Protein AF-R9M118-F1 (afdb_monomer_lite)

Sequence (225 aa):
MYGKGAARKGGKTQYTTIKVRLEPTAEQAELFEKTFGCCRYIWNQMLADQQRFYAETDAHFIPTPAKYKKEAPFLKEVDNQALIQEHNKLSQAFRVFFKNPESFGYPHFKRKKNDRDSFTACNHVFESGPTIYLTKNGIRMTKAGIVRARFHRRPQNGWDLKRITVEKTRAGKYYCCILYAYAAEEPEPVVPAPETTVGLNYSVSHFYAADDGSTADPPRWMKQS

pLDDT: mean 89.1, std 14.48, range [29.5, 98.44]

Secondary structure (DSSP, 8-state):
--------TTPEEEEEEEEEEEE--HHHHHHHHHHHHHHHHHHHHHHHHHHHHHHHHS------TTGGGTT-GGGGTS-HHHHHHHHHHHHHHHHHHHH-TTTSPPPPPP-TTTS--EEEEE--EETTEESSEE-SSEEEETTTEEEEEE-SS-PPTTPEEEEEEEEE-TTS-EEEEEEEEEEEPPPP-----TTT---EEE-SSSSEEETTS-EEPPPGGGGG-

Structure (mmCIF, N/CA/C/O backbone):
data_AF-R9M118-F1
#
_entry.id   AF-R9M118-F1
#
loop_
_atom_site.group_PDB
_atom_site.id
_atom_site.type_symbol
_atom_site.label_atom_id
_atom_site.label_alt_id
_atom_site.label_comp_id
_atom_site.label_asym_id
_atom_site.label_entity_id
_atom_site.label_seq_id
_atom_site.pdbx_PDB_ins_code
_atom_site.Cartn_x
_atom_site.Cartn_y
_atom_site.Cartn_z
_atom_site.occupancy
_atom_site.B_iso_or_equiv
_atom_site.auth_seq_id
_atom_site.auth_comp_id
_atom_site.auth_asym_id
_atom_site.auth_atom_id
_atom_site.pdbx_PDB_model_num
ATOM 1 N N . MET A 1 1 ? 9.183 1.458 29.985 1.00 30.88 1 MET A N 1
ATOM 2 C CA . MET A 1 1 ? 8.950 0.046 30.358 1.00 30.88 1 MET A CA 1
ATOM 3 C C . MET A 1 1 ? 7.830 -0.522 29.487 1.00 30.88 1 MET A C 1
ATOM 5 O O . MET A 1 1 ? 6.700 -0.627 29.940 1.00 30.88 1 MET A O 1
ATOM 9 N N . TYR A 1 2 ? 8.102 -0.820 28.213 1.00 29.50 2 TYR A N 1
ATOM 10 C CA . TYR A 1 2 ? 7.133 -1.521 27.364 1.00 29.50 2 TYR A CA 1
ATOM 11 C C . TYR A 1 2 ? 7.365 -3.017 27.544 1.00 29.50 2 TYR A C 1
ATOM 13 O O . TYR A 1 2 ? 8.312 -3.581 27.000 1.00 29.50 2 TYR A O 1
ATOM 21 N N . GLY A 1 3 ? 6.545 -3.628 28.398 1.00 30.31 3 GLY A N 1
ATOM 22 C CA . GLY A 1 3 ? 6.560 -5.065 28.618 1.00 30.31 3 GLY A CA 1
ATOM 23 C C . GLY A 1 3 ? 6.282 -5.793 27.309 1.00 30.31 3 GLY A C 1
ATOM 24 O O . GLY A 1 3 ? 5.283 -5.523 26.642 1.00 30.31 3 GLY A O 1
ATOM 25 N N . LYS A 1 4 ? 7.175 -6.721 26.953 1.00 35.88 4 LYS A N 1
ATOM 26 C CA . LYS A 1 4 ? 6.888 -7.794 26.000 1.00 35.88 4 LYS A CA 1
ATOM 27 C C . LYS A 1 4 ? 5.586 -8.458 26.450 1.00 35.88 4 LYS A C 1
ATOM 29 O O . LYS A 1 4 ? 5.571 -9.146 27.468 1.00 35.88 4 LYS A O 1
ATOM 34 N N . GLY A 1 5 ? 4.498 -8.219 25.722 1.00 32.91 5 GLY A N 1
ATOM 35 C CA . GLY A 1 5 ? 3.264 -8.969 25.901 1.00 32.91 5 GLY A CA 1
ATOM 36 C C . GLY A 1 5 ? 3.580 -10.442 25.685 1.00 32.91 5 GLY A C 1
ATOM 37 O O . GLY A 1 5 ? 4.063 -10.821 24.618 1.00 32.91 5 GLY A O 1
ATOM 38 N N . ALA A 1 6 ? 3.386 -11.246 26.728 1.00 33.97 6 ALA A N 1
ATOM 39 C CA . ALA A 1 6 ? 3.545 -12.686 26.674 1.00 33.97 6 ALA A CA 1
ATOM 40 C C . ALA A 1 6 ? 2.733 -13.236 25.495 1.00 33.97 6 ALA A C 1
ATOM 42 O O . ALA A 1 6 ? 1.534 -12.976 25.381 1.00 33.97 6 ALA A O 1
ATOM 43 N N . ALA A 1 7 ? 3.394 -13.986 24.614 1.00 38.41 7 ALA A N 1
ATOM 44 C CA . ALA A 1 7 ? 2.721 -14.734 23.568 1.00 38.41 7 ALA A CA 1
ATOM 45 C C . ALA A 1 7 ? 1.781 -15.744 24.241 1.00 38.41 7 ALA A C 1
ATOM 47 O O . ALA A 1 7 ? 2.231 -16.764 24.767 1.00 38.41 7 ALA A O 1
ATOM 48 N N . ARG A 1 8 ? 0.476 -15.445 24.265 1.00 43.94 8 ARG A N 1
ATOM 49 C CA . ARG A 1 8 ? -0.551 -16.429 24.615 1.00 43.94 8 ARG A CA 1
ATOM 50 C C . ARG A 1 8 ? -0.463 -17.554 23.585 1.00 43.94 8 ARG A C 1
ATOM 52 O O . ARG A 1 8 ? -0.793 -17.367 22.416 1.00 43.94 8 ARG A O 1
ATOM 59 N N . LYS A 1 9 ? 0.060 -18.701 24.020 1.00 41.25 9 LYS A N 1
ATOM 60 C CA . LYS A 1 9 ? 0.100 -19.944 23.249 1.00 41.25 9 LYS A CA 1
ATOM 61 C C . LYS A 1 9 ? -1.341 -20.390 22.964 1.00 41.25 9 LYS A C 1
ATOM 63 O O . LYS A 1 9 ? -2.089 -20.591 23.911 1.00 41.25 9 LYS A O 1
ATOM 68 N N . GLY A 1 10 ? -1.702 -20.555 21.687 1.00 53.62 10 GLY A N 1
ATOM 69 C CA . GLY A 1 10 ? -2.842 -21.390 21.270 1.00 53.62 10 GLY A CA 1
ATOM 70 C C . GLY A 1 10 ? -3.918 -20.759 20.375 1.00 53.62 10 GLY A C 1
ATOM 71 O O . GLY A 1 10 ? -4.647 -21.503 19.735 1.00 53.62 10 GLY A O 1
ATOM 72 N N . GLY A 1 11 ? -4.027 -19.430 20.274 1.00 63.03 11 GLY A N 1
ATOM 73 C CA . GLY A 1 11 ? -5.099 -18.792 19.487 1.00 63.03 11 GLY A CA 1
ATOM 74 C C . GLY A 1 11 ? -4.794 -18.684 17.987 1.00 63.03 11 GLY A C 1
ATOM 75 O O . GLY A 1 11 ? -3.680 -18.316 17.599 1.00 63.03 11 GLY A O 1
ATOM 76 N N . LYS A 1 12 ? -5.787 -18.934 17.120 1.00 84.12 12 LYS A N 1
ATOM 77 C CA . LYS A 1 12 ? -5.680 -18.618 15.683 1.00 84.12 12 LYS A CA 1
ATOM 78 C C . LYS A 1 12 ? -5.537 -17.103 15.509 1.00 84.12 12 LYS A C 1
ATOM 80 O O . LYS A 1 12 ? -6.268 -16.315 16.110 1.00 84.12 12 LYS A O 1
ATOM 85 N N . THR A 1 13 ? -4.592 -16.680 14.666 1.00 90.31 13 THR A N 1
ATOM 86 C CA . THR A 1 13 ? -4.454 -15.258 14.317 1.00 90.31 13 THR A CA 1
ATOM 87 C C . THR A 1 13 ? -5.612 -14.855 13.415 1.00 90.31 13 THR A C 1
ATOM 89 O O . THR A 1 13 ? -5.742 -15.365 12.303 1.00 90.31 13 THR A O 1
ATOM 92 N N . GLN A 1 14 ? -6.432 -13.920 13.882 1.00 92.88 14 GLN A N 1
ATOM 93 C CA . GLN A 1 14 ? -7.482 -13.294 13.090 1.00 92.88 14 GLN A CA 1
ATOM 94 C C . GLN A 1 14 ? -7.076 -11.881 12.681 1.00 92.88 14 GLN A C 1
ATOM 96 O O . GLN A 1 14 ? -6.240 -11.237 13.319 1.00 92.88 14 GLN A O 1
ATOM 101 N N . TYR A 1 15 ? -7.682 -11.399 11.597 1.00 94.75 15 TYR A N 1
ATOM 102 C CA . TYR A 1 15 ? -7.459 -10.058 11.078 1.00 94.75 15 TYR A CA 1
ATOM 103 C C . TYR A 1 15 ? -8.759 -9.270 11.059 1.00 94.75 15 TYR A C 1
ATOM 105 O O . TYR A 1 15 ? -9.810 -9.782 10.685 1.00 94.75 15 TYR A O 1
ATOM 113 N N . THR A 1 16 ? -8.676 -7.992 11.403 1.00 95.31 16 THR A N 1
ATOM 114 C CA . THR A 1 16 ? -9.810 -7.068 11.344 1.00 95.31 16 THR A CA 1
ATOM 115 C C . THR A 1 16 ? -9.349 -5.702 10.868 1.00 95.31 16 THR A C 1
ATOM 117 O O . THR A 1 16 ? -8.171 -5.357 10.968 1.00 95.31 16 THR A O 1
ATOM 120 N N . THR A 1 17 ? -10.264 -4.924 10.297 1.00 96.81 17 THR A N 1
ATOM 121 C CA . THR A 1 17 ? -9.951 -3.613 9.726 1.00 96.81 17 THR A CA 1
ATOM 122 C C . THR A 1 17 ? -10.843 -2.545 10.331 1.00 96.81 17 THR A C 1
ATOM 124 O O . THR A 1 17 ? -12.063 -2.676 10.335 1.00 96.81 17 THR A O 1
ATOM 127 N N . ILE A 1 18 ? -10.238 -1.444 10.779 1.00 96.69 18 ILE A N 1
ATOM 128 C CA . ILE A 1 18 ? -10.968 -0.229 11.153 1.00 96.69 18 ILE A CA 1
ATOM 129 C C . ILE A 1 18 ? -10.753 0.809 10.053 1.00 96.69 18 ILE A C 1
ATOM 131 O O . ILE A 1 18 ? -9.615 1.168 9.744 1.00 96.69 18 ILE A O 1
ATOM 135 N N . LYS A 1 19 ? -11.846 1.309 9.468 1.00 97.19 19 LYS A N 1
ATOM 136 C CA . LYS A 1 19 ? -11.813 2.382 8.467 1.00 97.19 19 LYS A CA 1
ATOM 137 C C . LYS A 1 19 ? -12.125 3.727 9.112 1.00 97.19 19 LYS A C 1
ATOM 139 O O . LYS A 1 19 ? -13.206 3.919 9.661 1.00 97.19 19 LYS A O 1
ATOM 144 N N . VAL A 1 20 ? -11.206 4.681 9.022 1.00 97.44 20 VAL A N 1
ATOM 145 C CA . VAL A 1 20 ? -11.369 6.014 9.621 1.00 97.44 20 VAL A CA 1
ATOM 146 C C . VAL A 1 20 ? -11.272 7.125 8.590 1.00 97.44 20 VAL A C 1
ATOM 148 O O . VAL A 1 20 ? -10.610 6.995 7.560 1.00 97.44 20 VAL A O 1
ATOM 151 N N . ARG A 1 21 ? -11.945 8.238 8.878 1.00 97.56 21 ARG A N 1
ATOM 152 C CA . ARG A 1 21 ? -11.889 9.463 8.078 1.00 97.56 21 ARG A CA 1
ATOM 153 C C . ARG A 1 21 ? -10.590 10.203 8.389 1.00 97.56 21 ARG A C 1
ATOM 155 O O . ARG A 1 21 ? -10.337 10.471 9.561 1.00 97.56 21 ARG A O 1
ATOM 162 N N . LEU A 1 22 ? -9.817 10.562 7.364 1.00 98.12 22 LEU A N 1
ATOM 163 C CA . LEU A 1 22 ? -8.647 11.432 7.514 1.00 98.12 22 LEU A CA 1
ATOM 164 C C . LEU A 1 22 ? -8.994 12.887 7.191 1.00 98.12 22 LEU A C 1
ATOM 166 O O . LEU A 1 22 ? -9.800 13.162 6.298 1.00 98.12 22 LEU A O 1
ATOM 170 N N . GLU A 1 23 ? -8.338 13.798 7.901 1.00 97.62 23 GLU A N 1
ATOM 171 C CA . GLU A 1 23 ? -8.391 15.249 7.715 1.00 97.62 23 GLU A CA 1
ATOM 172 C C . GLU A 1 23 ? -6.954 15.771 7.548 1.00 97.62 23 GLU A C 1
ATOM 174 O O . GLU A 1 23 ? -6.398 16.341 8.488 1.00 97.62 23 GLU A O 1
ATOM 179 N N . PRO A 1 24 ? -6.302 15.494 6.401 1.00 97.81 24 PRO A N 1
ATOM 180 C CA . PRO A 1 24 ? -4.935 15.944 6.165 1.00 97.81 24 PRO A CA 1
ATOM 181 C C . PRO A 1 24 ? -4.860 17.468 6.019 1.00 97.81 24 PRO A C 1
ATOM 183 O O . PRO A 1 24 ? -5.800 18.099 5.531 1.00 97.81 24 PRO A O 1
ATOM 186 N N . THR A 1 25 ? -3.719 18.047 6.393 1.00 98.38 25 THR A N 1
ATOM 187 C CA . THR A 1 25 ? -3.354 19.416 5.995 1.00 98.38 25 THR A CA 1
ATOM 188 C C . THR A 1 25 ? -3.127 19.494 4.479 1.00 98.38 25 THR A C 1
ATOM 190 O O . THR A 1 25 ? -3.032 18.464 3.806 1.00 98.38 25 THR A O 1
ATOM 193 N N . ALA A 1 26 ? -3.013 20.705 3.922 1.00 98.00 26 ALA A N 1
ATOM 194 C CA . ALA A 1 26 ? -2.729 20.885 2.496 1.00 98.00 26 ALA A CA 1
ATOM 195 C C . ALA A 1 26 ? -1.432 20.168 2.066 1.00 98.00 26 ALA A C 1
ATOM 197 O O . ALA A 1 26 ? -1.443 19.410 1.100 1.00 98.00 26 ALA A O 1
ATOM 198 N N . GLU A 1 27 ? -0.360 20.310 2.849 1.00 97.88 27 GLU A N 1
ATOM 199 C CA . GLU A 1 27 ? 0.931 19.647 2.609 1.00 97.88 27 GLU A CA 1
ATOM 200 C C . GLU A 1 27 ? 0.820 18.114 2.666 1.00 97.88 27 GLU A C 1
ATOM 202 O O . GLU A 1 27 ? 1.361 17.400 1.821 1.00 97.88 27 GLU A O 1
ATOM 207 N N . GLN A 1 28 ? 0.070 17.580 3.637 1.00 98.06 28 GLN A N 1
ATOM 208 C CA . GLN A 1 28 ? -0.166 16.137 3.753 1.00 98.06 28 GLN A CA 1
ATOM 209 C C . GLN A 1 28 ? -0.988 15.601 2.576 1.00 98.06 28 GLN A C 1
ATOM 211 O O . GLN A 1 28 ? -0.713 14.511 2.075 1.00 98.06 28 GLN A O 1
ATOM 216 N N . ALA A 1 29 ? -1.991 16.358 2.127 1.00 98.00 29 ALA A N 1
ATOM 217 C CA . ALA A 1 29 ? -2.793 16.003 0.965 1.00 98.00 29 ALA A CA 1
ATOM 218 C C . ALA A 1 29 ? -1.945 16.004 -0.316 1.00 98.00 29 ALA A C 1
ATOM 220 O O . ALA A 1 29 ? -2.039 15.059 -1.096 1.00 98.00 29 ALA A O 1
ATOM 221 N N . GLU A 1 30 ? -1.071 16.995 -0.506 1.00 97.94 30 GLU A N 1
ATOM 222 C CA . GLU A 1 30 ? -0.128 17.024 -1.629 1.00 97.94 30 GLU A CA 1
ATOM 223 C C . GLU A 1 30 ? 0.819 15.814 -1.599 1.00 97.94 30 GLU A C 1
ATOM 225 O O . GLU A 1 30 ? 1.007 15.141 -2.615 1.00 97.94 30 GLU A O 1
ATOM 230 N N . LEU A 1 31 ? 1.359 15.470 -0.424 1.00 98.19 31 LEU A N 1
ATOM 231 C CA . LEU A 1 31 ? 2.184 14.273 -0.259 1.00 98.19 31 LEU A CA 1
ATOM 232 C C . LEU A 1 31 ? 1.414 12.993 -0.618 1.00 98.19 31 LEU A C 1
ATOM 234 O O . LEU A 1 31 ? 1.981 12.090 -1.239 1.00 98.19 31 LEU A O 1
ATOM 238 N N . PHE A 1 32 ? 0.133 12.888 -0.256 1.00 98.06 32 PHE A N 1
ATOM 239 C CA . PHE A 1 32 ? -0.699 11.747 -0.643 1.00 98.06 32 PHE A CA 1
ATOM 240 C C . PHE A 1 32 ? -0.896 11.673 -2.157 1.00 98.06 32 PHE A C 1
ATOM 242 O O . PHE A 1 32 ? -0.698 10.600 -2.723 1.00 98.06 32 PHE A O 1
ATOM 249 N N . GLU A 1 33 ? -1.180 12.793 -2.825 1.00 97.25 33 GLU A N 1
ATOM 250 C CA . GLU A 1 33 ? -1.284 12.849 -4.290 1.00 97.25 33 GLU A CA 1
ATOM 251 C C . GLU A 1 33 ? 0.015 12.418 -4.979 1.00 97.25 33 GLU A C 1
ATOM 253 O O . GLU A 1 33 ? -0.009 11.577 -5.887 1.00 97.25 33 GLU A O 1
ATOM 258 N N . LYS A 1 34 ? 1.164 12.919 -4.503 1.00 97.44 34 LYS A N 1
ATOM 259 C CA . LYS A 1 34 ? 2.489 12.481 -4.970 1.00 97.44 34 LYS A CA 1
ATOM 260 C C . LYS A 1 34 ? 2.676 10.984 -4.756 1.00 97.44 34 LYS A C 1
ATOM 262 O O . LYS A 1 34 ? 3.120 10.283 -5.664 1.00 97.44 34 LYS A O 1
ATOM 267 N N . THR A 1 35 ? 2.275 10.468 -3.594 1.00 98.06 35 THR A N 1
ATOM 268 C CA . THR A 1 35 ? 2.373 9.039 -3.264 1.00 98.06 35 THR A CA 1
ATOM 269 C C . THR A 1 35 ? 1.511 8.183 -4.190 1.00 98.06 35 THR A C 1
ATOM 271 O O . THR A 1 35 ? 2.006 7.181 -4.707 1.00 98.06 35 THR A O 1
ATOM 274 N N . PHE A 1 36 ? 0.269 8.582 -4.485 1.00 97.56 36 PHE A N 1
ATOM 275 C CA . PHE A 1 36 ? -0.587 7.881 -5.449 1.00 97.56 36 PHE A CA 1
ATOM 276 C C . PHE A 1 36 ? 0.028 7.883 -6.853 1.00 97.56 36 PHE A C 1
ATOM 278 O O . PHE A 1 36 ? 0.057 6.849 -7.523 1.00 97.56 36 PHE A O 1
ATOM 285 N N . GLY A 1 37 ? 0.568 9.028 -7.284 1.00 97.25 37 GLY A N 1
ATOM 286 C CA . GLY A 1 37 ? 1.294 9.157 -8.547 1.00 97.25 37 GLY A CA 1
ATOM 287 C C . GLY A 1 37 ? 2.501 8.222 -8.627 1.00 97.25 37 GLY A C 1
ATOM 288 O O . GLY A 1 37 ? 2.623 7.471 -9.593 1.00 97.25 37 GLY A O 1
ATOM 289 N N . CYS A 1 38 ? 3.334 8.194 -7.585 1.00 97.62 38 CYS A N 1
ATOM 290 C CA . CYS A 1 38 ? 4.497 7.311 -7.489 1.00 97.62 38 CYS A CA 1
ATOM 291 C C . CYS A 1 38 ? 4.105 5.830 -7.508 1.00 97.62 38 CYS A C 1
ATOM 293 O O . CYS A 1 38 ? 4.754 5.037 -8.186 1.00 97.62 38 CYS A O 1
ATOM 295 N N . CYS A 1 39 ? 3.027 5.455 -6.813 1.00 97.75 39 CYS A N 1
ATOM 296 C CA . CYS A 1 39 ? 2.518 4.083 -6.806 1.00 97.75 39 CYS A CA 1
ATOM 297 C C . CYS A 1 39 ? 2.051 3.643 -8.201 1.00 97.75 39 CYS A C 1
ATOM 299 O O . CYS A 1 39 ? 2.377 2.546 -8.652 1.00 97.75 39 CYS A O 1
ATOM 301 N N . ARG A 1 40 ? 1.324 4.511 -8.919 1.00 97.31 40 ARG A N 1
ATOM 302 C CA . ARG A 1 40 ? 0.917 4.249 -10.310 1.00 97.31 40 ARG A CA 1
ATOM 303 C C . ARG A 1 40 ? 2.126 4.162 -11.244 1.00 97.31 40 ARG A C 1
ATOM 305 O O . ARG A 1 40 ? 2.187 3.253 -12.066 1.00 97.31 40 ARG A O 1
ATOM 312 N N . TYR A 1 41 ? 3.086 5.076 -11.098 1.00 97.38 41 TYR A N 1
ATOM 313 C CA . TYR A 1 41 ? 4.310 5.098 -11.896 1.00 97.38 41 TYR A CA 1
ATOM 314 C C . TYR A 1 41 ? 5.116 3.808 -11.725 1.00 97.38 41 TYR A C 1
ATOM 316 O O . TYR A 1 41 ? 5.394 3.134 -12.713 1.00 97.38 41 TYR A O 1
ATOM 324 N N . ILE A 1 42 ? 5.441 3.431 -10.482 1.00 97.38 42 ILE A N 1
ATOM 325 C CA . ILE A 1 42 ? 6.304 2.276 -10.217 1.00 97.38 42 ILE A CA 1
ATOM 326 C C . ILE A 1 42 ? 5.650 0.971 -10.670 1.00 97.38 42 ILE A C 1
ATOM 328 O O . ILE A 1 42 ? 6.323 0.139 -11.265 1.00 97.38 42 ILE A O 1
ATOM 332 N N . TRP A 1 43 ? 4.335 0.815 -10.463 1.00 97.75 43 TRP A N 1
ATOM 333 C CA . TRP A 1 43 ? 3.582 -0.334 -10.968 1.00 97.75 43 TRP A CA 1
ATOM 334 C C . TRP A 1 43 ? 3.732 -0.472 -12.483 1.00 97.75 43 TRP A C 1
ATOM 336 O O . TRP A 1 43 ? 4.070 -1.545 -12.973 1.00 97.75 43 TRP A O 1
ATOM 346 N N . ASN A 1 44 ? 3.508 0.621 -13.218 1.00 97.62 44 ASN A N 1
ATOM 347 C CA . ASN A 1 44 ? 3.570 0.603 -14.674 1.00 97.62 44 ASN A CA 1
ATOM 348 C C . ASN A 1 44 ? 4.991 0.339 -15.183 1.00 97.62 44 ASN A C 1
ATOM 350 O O . ASN A 1 44 ? 5.147 -0.422 -16.129 1.00 97.62 44 ASN A O 1
ATOM 354 N N . GLN A 1 45 ? 6.017 0.917 -14.553 1.00 97.94 45 GLN A N 1
ATOM 355 C CA . GLN A 1 45 ? 7.410 0.653 -14.925 1.00 97.94 45 GLN A CA 1
ATOM 356 C C . GLN A 1 45 ? 7.792 -0.812 -14.683 1.00 97.94 45 GLN A C 1
ATOM 358 O O . GLN A 1 45 ? 8.290 -1.471 -15.589 1.00 97.94 45 GLN A O 1
ATOM 363 N N . MET A 1 46 ? 7.472 -1.358 -13.504 1.00 98.06 46 MET A N 1
ATOM 364 C CA . MET A 1 46 ? 7.748 -2.763 -13.181 1.00 98.06 46 MET A CA 1
ATOM 365 C C . MET A 1 46 ? 7.016 -3.737 -14.103 1.00 98.06 46 MET A C 1
ATOM 367 O O . MET A 1 46 ? 7.597 -4.739 -14.509 1.00 98.06 46 MET A O 1
ATOM 371 N N . LEU A 1 47 ? 5.758 -3.446 -14.442 1.00 98.00 47 LEU A N 1
ATOM 372 C CA . LEU A 1 47 ? 4.982 -4.265 -15.367 1.00 98.00 47 LEU A CA 1
ATOM 373 C C . LEU A 1 47 ? 5.551 -4.208 -16.791 1.00 98.00 47 LEU A C 1
ATOM 375 O O . LEU A 1 47 ? 5.663 -5.245 -17.435 1.00 98.00 47 LEU A O 1
ATOM 379 N N . ALA A 1 48 ? 5.941 -3.023 -17.270 1.00 97.81 48 ALA A N 1
ATOM 380 C CA . ALA A 1 48 ? 6.546 -2.869 -18.591 1.00 97.81 48 ALA A CA 1
ATOM 381 C C . ALA A 1 48 ? 7.891 -3.605 -18.693 1.00 97.81 48 ALA A C 1
ATOM 383 O O . ALA A 1 48 ? 8.123 -4.315 -19.668 1.00 97.81 48 ALA A O 1
ATOM 384 N N . ASP A 1 49 ? 8.751 -3.475 -17.681 1.00 97.25 49 ASP A N 1
ATOM 385 C CA . ASP A 1 49 ? 10.038 -4.172 -17.638 1.00 97.25 49 ASP A CA 1
ATOM 386 C C . ASP A 1 49 ? 9.861 -5.688 -17.577 1.00 97.25 49 ASP A C 1
ATOM 388 O O . ASP A 1 49 ? 10.546 -6.412 -18.296 1.00 97.25 49 ASP A O 1
ATOM 392 N N . GLN A 1 50 ? 8.919 -6.175 -16.763 1.00 97.06 50 GLN A N 1
ATOM 393 C CA . GLN A 1 50 ? 8.619 -7.602 -16.697 1.00 97.06 50 GLN A CA 1
ATOM 394 C C . GLN A 1 50 ? 8.099 -8.128 -18.043 1.00 97.06 50 GLN A C 1
ATOM 396 O O . GLN A 1 50 ? 8.508 -9.211 -18.454 1.00 97.06 50 GLN A O 1
ATOM 401 N N . GLN A 1 51 ? 7.236 -7.380 -18.741 1.00 96.56 51 GLN A N 1
ATOM 402 C CA . GLN A 1 51 ? 6.732 -7.769 -20.062 1.00 96.56 51 GLN A CA 1
ATOM 403 C C . GLN A 1 51 ? 7.853 -7.865 -21.101 1.00 96.56 51 GLN A C 1
ATOM 405 O O . GLN A 1 51 ? 7.900 -8.840 -21.845 1.00 96.56 51 GLN A O 1
ATOM 410 N N . ARG A 1 52 ? 8.769 -6.887 -21.137 1.00 97.12 52 ARG A N 1
ATOM 411 C CA . ARG A 1 52 ? 9.925 -6.908 -22.052 1.00 97.12 52 ARG A CA 1
ATOM 412 C C . ARG A 1 52 ? 10.863 -8.067 -21.740 1.00 97.12 52 ARG A C 1
ATOM 414 O O . ARG A 1 52 ? 11.186 -8.843 -22.627 1.00 97.12 52 ARG A O 1
ATOM 421 N N . PHE A 1 53 ? 11.231 -8.219 -20.468 1.00 96.88 53 PHE A N 1
ATOM 422 C CA . PHE A 1 53 ? 12.123 -9.286 -20.028 1.00 96.88 53 PHE A CA 1
ATOM 423 C C . PHE A 1 53 ? 11.552 -10.669 -20.352 1.00 96.88 53 PHE A C 1
ATOM 425 O O . PHE A 1 53 ? 12.273 -11.529 -20.848 1.00 96.88 53 PHE A O 1
ATOM 432 N N . TYR A 1 54 ? 10.250 -10.869 -20.134 1.00 95.94 54 TYR A N 1
ATOM 433 C CA . TYR A 1 54 ? 9.582 -12.117 -20.487 1.00 95.94 54 TYR A CA 1
ATOM 434 C C . TYR A 1 54 ? 9.578 -12.364 -22.002 1.00 95.94 54 TYR A C 1
ATOM 436 O O . TYR A 1 54 ? 9.890 -13.466 -22.430 1.00 95.94 54 TYR A O 1
ATOM 444 N N . ALA A 1 55 ? 9.306 -11.342 -22.821 1.00 96.50 55 ALA A N 1
ATOM 445 C CA . ALA A 1 55 ? 9.330 -11.476 -24.280 1.00 96.50 55 ALA A CA 1
ATOM 446 C C . ALA A 1 55 ? 10.723 -11.828 -24.839 1.00 96.50 55 ALA A C 1
ATOM 448 O O . ALA A 1 55 ? 10.818 -12.486 -25.870 1.00 96.50 55 ALA A O 1
ATOM 449 N N . GLU A 1 56 ? 11.793 -11.392 -24.170 1.00 96.88 56 GLU A N 1
ATOM 450 C CA . GLU A 1 56 ? 13.180 -11.625 -24.594 1.00 96.88 56 GLU A CA 1
ATOM 451 C C . GLU A 1 56 ? 13.775 -12.937 -24.057 1.00 96.88 56 GLU A C 1
ATOM 453 O O . GLU A 1 56 ? 14.627 -13.534 -24.710 1.00 96.88 56 GLU A O 1
ATOM 458 N N . THR A 1 57 ? 13.366 -13.375 -22.861 1.00 96.62 57 THR A N 1
ATOM 459 C CA . THR A 1 57 ? 14.038 -14.469 -22.128 1.00 96.62 57 THR A CA 1
ATOM 460 C C . THR A 1 57 ? 13.142 -15.657 -21.792 1.00 96.62 57 THR A C 1
ATOM 462 O O . THR A 1 57 ? 13.648 -16.667 -21.310 1.00 96.62 57 THR A O 1
ATOM 465 N N . ASP A 1 58 ? 11.825 -15.524 -21.977 1.00 93.50 58 ASP A N 1
ATOM 466 C CA . ASP A 1 58 ? 10.794 -16.460 -21.503 1.00 93.50 58 ASP A CA 1
ATOM 467 C C . ASP A 1 58 ? 10.851 -16.736 -19.982 1.00 93.50 58 ASP A C 1
ATOM 469 O O . ASP A 1 58 ? 10.273 -17.688 -19.460 1.00 93.50 58 ASP A O 1
ATOM 473 N N . ALA A 1 59 ? 11.533 -15.868 -19.225 1.00 94.62 59 ALA A N 1
ATOM 474 C CA . ALA A 1 59 ? 11.659 -15.965 -17.778 1.00 94.62 59 ALA A CA 1
ATOM 475 C C . ALA A 1 59 ? 1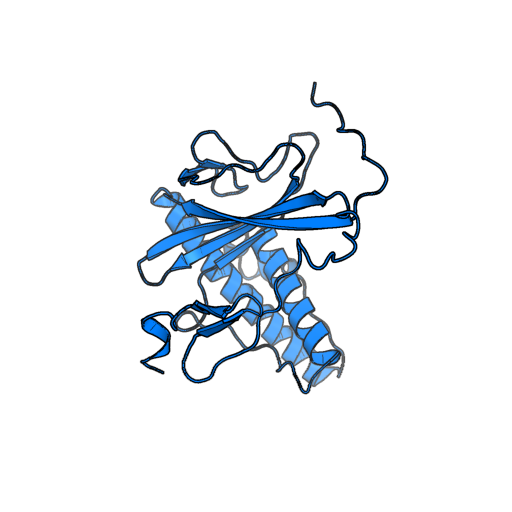0.833 -14.885 -17.064 1.00 94.62 59 ALA A C 1
ATOM 477 O O . ALA A 1 59 ? 10.764 -13.724 -17.474 1.00 94.62 59 ALA A O 1
ATOM 478 N N . HIS A 1 60 ? 10.202 -15.253 -15.946 1.00 94.31 60 HIS A N 1
ATOM 479 C CA . HIS A 1 60 ? 9.437 -14.310 -15.131 1.00 94.31 60 HIS A CA 1
ATOM 480 C C . HIS A 1 60 ? 10.329 -13.613 -14.098 1.00 94.31 60 HIS A C 1
ATOM 482 O O . HIS A 1 60 ? 10.842 -14.243 -13.173 1.00 94.31 60 HIS A O 1
ATOM 488 N N . PHE A 1 61 ? 10.451 -12.290 -14.209 1.00 95.25 61 PHE A N 1
ATOM 489 C CA . PHE A 1 61 ? 11.161 -11.464 -13.236 1.00 95.25 61 PHE A CA 1
ATOM 490 C C . PHE A 1 61 ? 10.526 -10.078 -13.112 1.00 95.25 61 PHE A C 1
ATOM 492 O O . PHE A 1 61 ? 10.196 -9.442 -14.109 1.00 95.25 61 PHE A O 1
ATOM 499 N N . ILE A 1 62 ? 10.391 -9.586 -11.878 1.00 96.00 62 ILE A N 1
ATOM 500 C CA . ILE A 1 62 ? 9.897 -8.237 -11.583 1.00 96.00 62 ILE A CA 1
ATOM 501 C C . ILE A 1 62 ? 11.026 -7.465 -10.890 1.00 96.00 62 ILE A C 1
ATOM 503 O O . ILE A 1 62 ? 11.439 -7.856 -9.795 1.00 96.00 62 ILE A O 1
ATOM 507 N N . PRO A 1 63 ? 11.533 -6.364 -11.474 1.00 94.81 63 PRO A N 1
ATOM 508 C CA . PRO A 1 63 ? 12.574 -5.577 -10.830 1.00 94.81 63 PRO A CA 1
ATOM 509 C C . PRO A 1 63 ? 12.071 -4.889 -9.558 1.00 94.81 63 PRO A C 1
ATOM 511 O O . PRO A 1 63 ? 10.960 -4.359 -9.512 1.00 94.81 63 PRO A O 1
ATOM 514 N N . THR A 1 64 ? 12.923 -4.813 -8.535 1.00 94.75 64 THR A N 1
ATOM 515 C CA . THR A 1 64 ? 12.568 -4.130 -7.284 1.00 94.75 64 THR A CA 1
ATOM 516 C C . THR A 1 64 ? 12.474 -2.607 -7.468 1.00 94.75 64 THR A C 1
ATOM 518 O O . THR A 1 64 ? 13.173 -2.034 -8.313 1.00 94.75 64 THR A O 1
ATOM 521 N N . PRO A 1 65 ? 11.696 -1.892 -6.627 1.00 93.69 65 PRO A N 1
ATOM 522 C CA . PRO A 1 65 ? 11.551 -0.438 -6.731 1.00 93.69 65 PRO A CA 1
ATOM 523 C C . PRO A 1 65 ? 12.864 0.356 -6.654 1.00 93.69 65 PRO A C 1
ATOM 525 O O . PRO A 1 65 ? 12.919 1.499 -7.103 1.00 93.69 65 PRO A O 1
ATOM 528 N N . ALA A 1 66 ? 13.924 -0.217 -6.073 1.00 93.31 66 ALA A N 1
ATOM 529 C CA . ALA A 1 66 ? 15.221 0.440 -5.938 1.00 93.31 66 ALA A CA 1
ATOM 530 C C . ALA A 1 66 ? 15.870 0.768 -7.294 1.00 93.31 66 ALA A C 1
ATOM 532 O O . ALA A 1 66 ? 16.506 1.818 -7.401 1.00 93.31 66 ALA A O 1
ATOM 533 N N . LYS A 1 67 ? 15.651 -0.071 -8.323 1.00 94.94 67 LYS A N 1
ATOM 534 C CA . LYS A 1 67 ? 16.168 0.125 -9.690 1.00 94.94 67 LYS A CA 1
ATOM 535 C C . LYS A 1 67 ? 15.811 1.513 -10.233 1.00 94.94 67 LYS A C 1
ATOM 537 O O . LYS A 1 67 ? 16.668 2.230 -10.736 1.00 94.94 67 LYS A O 1
ATOM 542 N N . TYR A 1 68 ? 14.564 1.927 -10.034 1.00 95.88 68 TYR A N 1
ATOM 543 C CA . TYR A 1 68 ? 13.992 3.119 -10.662 1.00 95.88 68 TYR A CA 1
ATOM 544 C C . TYR A 1 68 ? 14.328 4.428 -9.937 1.00 95.88 68 TYR A C 1
ATOM 546 O O . TYR A 1 68 ? 14.124 5.506 -10.482 1.00 95.88 68 TYR A O 1
ATOM 554 N N . LYS A 1 69 ? 14.859 4.382 -8.707 1.00 92.56 69 LYS A N 1
ATOM 555 C CA . LYS A 1 69 ? 15.105 5.595 -7.900 1.00 92.56 69 LYS A CA 1
ATOM 556 C C . LYS A 1 69 ? 16.241 6.480 -8.419 1.00 92.56 69 LYS A C 1
ATOM 558 O O . LYS A 1 69 ? 16.373 7.610 -7.947 1.00 92.56 69 LYS A O 1
ATOM 563 N N . LYS A 1 70 ? 17.099 5.959 -9.302 1.00 91.00 70 LYS A N 1
ATOM 564 C CA . LYS A 1 70 ? 18.156 6.746 -9.955 1.00 91.00 70 LYS A CA 1
ATOM 565 C C . LYS A 1 70 ? 17.571 7.622 -11.064 1.00 91.00 70 LYS A C 1
ATOM 567 O O . LYS A 1 70 ? 17.829 8.816 -11.077 1.00 91.00 70 LYS A O 1
ATOM 572 N N . GLU A 1 71 ? 16.741 7.033 -11.918 1.00 93.69 71 GLU A N 1
ATOM 573 C CA . GLU A 1 71 ? 16.123 7.689 -13.080 1.00 93.69 71 GLU A CA 1
ATOM 574 C C . GLU A 1 71 ? 14.887 8.519 -12.709 1.00 93.69 71 GLU A C 1
ATOM 576 O O . GLU A 1 71 ? 14.585 9.517 -13.355 1.00 93.69 71 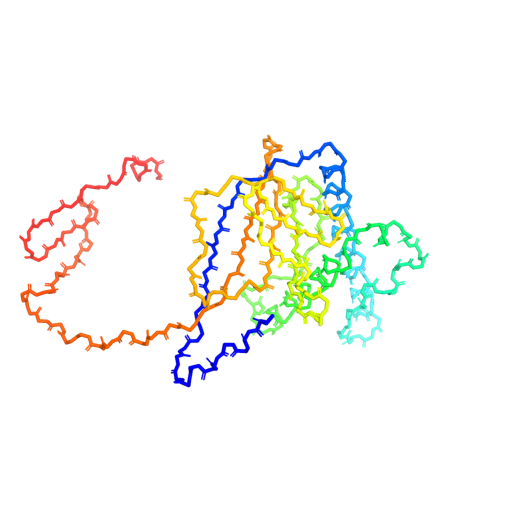GLU A O 1
ATOM 581 N N . ALA A 1 72 ? 14.199 8.149 -11.626 1.00 95.31 72 ALA A N 1
ATOM 582 C CA . ALA A 1 72 ? 13.039 8.856 -11.093 1.00 95.31 72 ALA A CA 1
ATOM 583 C C . ALA A 1 72 ? 13.279 9.295 -9.632 1.00 95.31 72 ALA A C 1
ATOM 585 O O . ALA A 1 72 ? 12.789 8.648 -8.696 1.00 95.31 72 ALA A O 1
ATOM 586 N N . PRO A 1 73 ? 14.018 10.400 -9.393 1.00 94.69 73 PRO A N 1
ATOM 587 C CA . PRO A 1 73 ? 14.348 10.867 -8.044 1.00 94.69 73 PRO A CA 1
ATOM 588 C C . PRO A 1 73 ? 13.131 11.190 -7.169 1.00 94.69 73 PRO A C 1
ATOM 590 O O . PRO A 1 73 ? 13.197 10.988 -5.957 1.00 94.69 73 PRO A O 1
ATOM 593 N N . PHE A 1 74 ? 12.010 11.604 -7.771 1.00 95.50 74 PHE A N 1
ATOM 594 C CA . PHE A 1 74 ? 10.754 11.907 -7.068 1.00 95.50 74 PHE A CA 1
ATOM 595 C C . PHE A 1 74 ? 10.215 10.712 -6.256 1.00 95.50 74 PHE A C 1
ATOM 597 O O . PHE A 1 74 ? 9.516 10.887 -5.260 1.00 95.50 74 PHE A O 1
ATOM 604 N N . LEU A 1 75 ? 10.605 9.476 -6.596 1.00 96.19 75 LEU A N 1
ATOM 605 C CA . LEU A 1 75 ? 10.283 8.278 -5.811 1.00 96.19 75 LEU A CA 1
ATOM 606 C C . LEU A 1 75 ? 10.898 8.293 -4.399 1.00 96.19 75 LEU A C 1
ATOM 608 O O . LEU A 1 75 ? 10.485 7.516 -3.540 1.00 96.19 75 LEU A O 1
ATOM 612 N N . LYS A 1 76 ? 11.902 9.141 -4.140 1.00 95.25 76 LYS A N 1
ATOM 613 C CA . LYS A 1 76 ? 12.532 9.294 -2.817 1.00 95.25 76 LYS A CA 1
ATOM 614 C C . LYS A 1 76 ? 11.754 10.235 -1.890 1.00 95.25 76 LYS A C 1
ATOM 616 O O . LYS A 1 76 ? 11.983 10.212 -0.679 1.00 95.25 76 LYS A O 1
ATOM 621 N N . GLU A 1 77 ? 10.846 11.040 -2.438 1.00 94.50 77 GLU A N 1
ATOM 622 C CA . GLU A 1 77 ? 10.032 11.990 -1.671 1.00 94.50 77 GLU A CA 1
ATOM 623 C C . GLU A 1 77 ? 8.963 11.272 -0.834 1.00 94.50 77 GLU A C 1
ATOM 625 O O . GLU A 1 77 ? 8.628 11.703 0.270 1.00 94.50 77 GLU A O 1
ATOM 630 N N . VAL A 1 78 ? 8.468 10.136 -1.331 1.00 95.94 78 VAL A N 1
ATOM 631 C CA . VAL A 1 78 ? 7.355 9.382 -0.740 1.00 95.94 78 VAL A CA 1
ATOM 632 C C . VAL A 1 78 ? 7.828 8.282 0.214 1.00 95.94 78 VAL A C 1
ATOM 634 O O . VAL A 1 78 ? 9.018 7.985 0.339 1.00 95.94 78 VAL A O 1
ATOM 637 N N . ASP A 1 79 ? 6.885 7.665 0.930 1.00 93.81 79 ASP A N 1
ATOM 638 C CA . ASP A 1 79 ? 7.201 6.542 1.813 1.00 93.81 79 ASP A CA 1
ATOM 639 C C . ASP A 1 79 ? 7.673 5.329 0.992 1.00 93.81 79 ASP A C 1
ATOM 641 O O . ASP A 1 79 ? 6.956 4.813 0.133 1.00 93.81 79 ASP A O 1
ATOM 645 N N . ASN A 1 80 ? 8.877 4.835 1.288 1.00 94.56 80 ASN A N 1
ATOM 646 C CA . ASN A 1 80 ? 9.441 3.653 0.643 1.00 94.56 80 ASN A CA 1
ATOM 647 C C . ASN A 1 80 ? 8.559 2.408 0.827 1.00 94.56 80 ASN A C 1
ATOM 649 O O . ASN A 1 80 ? 8.521 1.549 -0.053 1.00 94.56 80 ASN A O 1
ATOM 653 N N . GLN A 1 81 ? 7.827 2.313 1.943 1.00 95.81 81 GLN A N 1
ATOM 654 C CA . GLN A 1 81 ? 6.891 1.216 2.168 1.00 95.81 81 GLN A CA 1
ATOM 655 C C . GLN A 1 81 ? 5.777 1.205 1.123 1.00 95.81 81 GLN A C 1
ATOM 657 O O . GLN A 1 81 ? 5.405 0.124 0.679 1.00 95.81 81 GLN A O 1
ATOM 662 N N . ALA A 1 82 ? 5.305 2.368 0.662 1.00 97.19 82 ALA A N 1
ATOM 663 C CA . ALA A 1 82 ? 4.302 2.431 -0.399 1.00 97.19 82 ALA A CA 1
ATOM 664 C C . ALA A 1 82 ? 4.816 1.787 -1.695 1.00 97.19 82 ALA A C 1
ATOM 666 O O . ALA A 1 82 ? 4.136 0.947 -2.278 1.00 97.19 82 ALA A O 1
ATOM 667 N N . LEU A 1 83 ? 6.056 2.093 -2.089 1.00 97.44 83 LEU A N 1
ATOM 668 C CA . LEU A 1 83 ? 6.673 1.530 -3.295 1.00 97.44 83 LEU A CA 1
ATOM 669 C C . LEU A 1 83 ? 6.904 0.017 -3.183 1.00 97.44 83 LEU A C 1
ATOM 671 O O . LEU A 1 83 ? 6.626 -0.725 -4.123 1.00 97.44 83 LEU A O 1
ATOM 675 N N . ILE A 1 84 ? 7.376 -0.454 -2.023 1.00 96.94 84 ILE A N 1
ATOM 676 C CA . ILE A 1 84 ? 7.560 -1.889 -1.756 1.00 96.94 84 ILE A CA 1
ATOM 677 C C . ILE A 1 84 ? 6.216 -2.623 -1.803 1.00 96.94 84 ILE A C 1
ATOM 679 O O . ILE A 1 84 ? 6.126 -3.719 -2.352 1.00 96.94 84 ILE A O 1
ATOM 683 N N . GLN A 1 85 ? 5.152 -2.030 -1.256 1.00 97.44 85 GLN A N 1
ATOM 684 C CA . GLN A 1 85 ? 3.830 -2.647 -1.305 1.00 97.44 85 GLN A CA 1
ATOM 685 C C . GLN A 1 85 ? 3.283 -2.735 -2.731 1.00 97.44 85 GLN A C 1
ATOM 687 O O . GLN A 1 85 ? 2.621 -3.719 -3.044 1.00 97.44 85 GLN A O 1
ATOM 692 N N . GLU A 1 86 ? 3.577 -1.777 -3.611 1.00 97.62 86 GLU A N 1
ATOM 693 C CA . GLU A 1 86 ? 3.203 -1.885 -5.026 1.00 97.62 86 GLU A CA 1
ATOM 694 C C . GLU A 1 86 ? 3.934 -3.022 -5.742 1.00 97.62 86 GLU A C 1
ATOM 696 O O . GLU A 1 86 ? 3.297 -3.771 -6.482 1.00 97.62 86 GLU A O 1
ATOM 701 N N . HIS A 1 87 ? 5.224 -3.222 -5.457 1.00 97.69 87 HIS A N 1
ATOM 702 C CA . HIS A 1 87 ? 5.956 -4.396 -5.935 1.00 97.69 87 HIS A CA 1
ATOM 703 C C . HIS A 1 87 ? 5.302 -5.692 -5.442 1.00 97.69 87 HIS A C 1
ATOM 705 O O . HIS A 1 87 ? 4.955 -6.554 -6.243 1.00 97.69 87 HIS A O 1
ATOM 711 N N . ASN A 1 88 ? 5.033 -5.801 -4.138 1.00 97.62 88 ASN A N 1
ATOM 712 C CA . ASN A 1 88 ? 4.417 -6.996 -3.556 1.00 97.62 88 ASN A CA 1
ATOM 713 C C . ASN A 1 88 ? 3.023 -7.282 -4.127 1.00 97.62 88 ASN A C 1
ATOM 715 O O . ASN A 1 88 ? 2.673 -8.442 -4.332 1.00 97.62 88 ASN A O 1
ATOM 719 N N . LYS A 1 89 ? 2.224 -6.242 -4.398 1.00 96.94 89 LYS A N 1
ATOM 720 C CA . LYS A 1 89 ? 0.923 -6.385 -5.065 1.00 96.94 89 LYS A CA 1
ATOM 721 C C . LYS A 1 89 ? 1.086 -6.928 -6.482 1.00 96.94 89 LYS A C 1
ATOM 723 O O . LYS A 1 89 ? 0.309 -7.796 -6.866 1.00 96.94 89 LYS A O 1
ATOM 728 N N . LEU A 1 90 ? 2.076 -6.450 -7.237 1.00 97.62 90 LEU A N 1
ATOM 729 C CA . LEU A 1 90 ? 2.331 -6.928 -8.595 1.00 97.62 90 LEU A CA 1
ATOM 730 C C . LEU A 1 90 ? 2.817 -8.383 -8.588 1.00 97.62 90 LEU A C 1
ATOM 732 O O . LEU A 1 90 ? 2.237 -9.216 -9.279 1.00 97.62 90 LEU A O 1
ATOM 736 N N . SER A 1 91 ? 3.793 -8.720 -7.739 1.00 97.31 91 SER A N 1
ATOM 737 C CA . SER A 1 91 ? 4.252 -10.104 -7.550 1.00 97.31 91 SER A CA 1
ATOM 738 C C . SER A 1 91 ? 3.107 -11.028 -7.136 1.00 97.31 91 SER A C 1
ATOM 740 O O . SER A 1 91 ? 2.980 -12.138 -7.645 1.00 97.31 91 SER A O 1
ATOM 742 N N . GLN A 1 92 ? 2.231 -10.565 -6.239 1.00 97.00 92 GLN A N 1
ATOM 743 C CA . GLN A 1 92 ? 1.049 -11.315 -5.835 1.00 97.00 92 GLN A CA 1
ATOM 744 C C . GLN A 1 92 ? 0.072 -11.519 -6.997 1.00 97.00 92 GLN A C 1
ATOM 746 O O . GLN A 1 92 ? -0.469 -12.614 -7.122 1.00 97.00 92 GLN A O 1
ATOM 751 N N . ALA A 1 93 ? -0.156 -10.491 -7.820 1.00 96.38 93 ALA A N 1
ATOM 752 C CA . ALA A 1 93 ? -1.042 -10.562 -8.977 1.00 96.38 93 ALA A CA 1
ATOM 753 C C . ALA A 1 93 ? -0.550 -11.606 -9.992 1.00 96.38 93 ALA A C 1
ATOM 755 O O . ALA A 1 93 ? -1.326 -12.457 -10.412 1.00 96.38 93 ALA A O 1
ATOM 756 N N . PHE A 1 94 ? 0.752 -11.624 -10.289 1.00 96.88 94 PHE A N 1
ATOM 757 C CA . PHE A 1 94 ? 1.354 -12.672 -11.116 1.00 96.88 94 PHE A CA 1
ATOM 758 C C . PHE A 1 94 ? 1.263 -14.056 -10.478 1.00 96.88 94 PHE A C 1
ATOM 760 O O . PHE A 1 94 ? 0.903 -15.022 -11.142 1.00 96.88 94 PHE A O 1
ATOM 767 N N . ARG A 1 95 ? 1.517 -14.166 -9.171 1.00 96.06 95 ARG A N 1
ATOM 768 C CA . ARG A 1 95 ? 1.425 -15.446 -8.459 1.00 96.06 95 ARG A CA 1
ATOM 769 C C . ARG A 1 95 ? 0.030 -16.066 -8.544 1.00 96.06 95 ARG A C 1
ATOM 771 O O . ARG A 1 95 ? -0.079 -17.280 -8.689 1.00 96.06 95 ARG A O 1
ATOM 778 N N . VAL A 1 96 ? -1.031 -15.264 -8.422 1.00 96.44 96 VAL A N 1
ATOM 779 C CA . VAL A 1 96 ? -2.410 -15.776 -8.545 1.00 96.44 96 VAL A CA 1
ATOM 780 C C . VAL A 1 96 ? -2.799 -16.039 -9.993 1.00 96.44 96 VAL A C 1
ATOM 782 O O . VAL A 1 96 ? -3.463 -17.040 -10.235 1.00 96.44 96 VAL A O 1
ATOM 785 N N . PHE A 1 97 ? -2.327 -15.211 -10.932 1.00 95.69 97 PHE A N 1
ATOM 786 C CA . PHE A 1 97 ? -2.472 -15.433 -12.371 1.00 95.69 97 PHE A CA 1
ATOM 787 C C . PHE A 1 97 ? -1.886 -16.790 -12.781 1.00 95.69 97 PHE A C 1
ATOM 789 O O . PHE A 1 97 ? -2.599 -17.620 -13.327 1.00 95.69 97 PHE A O 1
ATOM 796 N N . PHE A 1 98 ? -0.631 -17.078 -12.423 1.00 94.00 98 PHE A N 1
ATOM 797 C CA . PHE A 1 98 ? 0.000 -18.358 -12.761 1.00 94.00 98 PHE A CA 1
ATOM 798 C C . PHE A 1 98 ? -0.631 -19.554 -12.045 1.00 94.00 98 PHE A C 1
ATOM 800 O O . PHE A 1 98 ? -0.658 -20.651 -12.592 1.00 94.00 98 PHE A O 1
ATOM 807 N N . LYS A 1 99 ? -1.139 -19.367 -10.819 1.00 95.81 99 LYS A N 1
ATOM 808 C CA . LYS A 1 99 ? -1.789 -20.449 -10.068 1.00 95.81 99 LYS A CA 1
ATOM 809 C C . LYS A 1 99 ? -3.170 -20.803 -10.627 1.00 95.81 99 LYS A C 1
ATOM 811 O O . LYS A 1 99 ? -3.568 -21.959 -10.533 1.00 95.81 99 LYS A O 1
ATOM 816 N N . ASN A 1 100 ? -3.925 -19.818 -11.106 1.00 94.81 100 ASN A N 1
ATOM 817 C CA . ASN A 1 100 ? -5.287 -20.021 -11.590 1.00 94.81 100 ASN A CA 1
ATOM 818 C C . ASN A 1 100 ? -5.620 -19.025 -12.723 1.00 94.81 100 ASN A C 1
ATOM 820 O O . ASN A 1 100 ? -6.325 -18.035 -12.487 1.00 94.81 100 ASN A O 1
ATOM 824 N N . PRO A 1 101 ? -5.098 -19.269 -13.939 1.00 90.88 101 PRO A N 1
ATOM 825 C CA . PRO A 1 101 ? -5.186 -18.329 -15.059 1.00 90.88 101 PRO A CA 1
ATOM 826 C C . PRO A 1 101 ? -6.604 -18.177 -15.621 1.00 90.88 101 PRO A C 1
ATOM 828 O O . PRO A 1 101 ? -6.918 -17.154 -16.219 1.00 90.88 101 PRO A O 1
ATOM 831 N N . GLU A 1 102 ? -7.481 -19.159 -15.405 1.00 93.06 102 GLU A N 1
ATOM 832 C CA . GLU A 1 102 ? -8.884 -19.084 -15.834 1.00 93.06 102 GLU A CA 1
ATOM 833 C C . GLU A 1 102 ? -9.686 -18.081 -14.994 1.00 93.06 102 GLU A C 1
ATOM 835 O O . GLU A 1 102 ? -10.592 -17.418 -15.493 1.00 93.06 102 GLU A O 1
ATOM 840 N N . SER A 1 103 ? -9.345 -17.954 -13.707 1.00 92.75 103 SER A N 1
ATOM 841 C CA . SER A 1 103 ? -10.042 -17.062 -12.770 1.00 92.75 103 SER A CA 1
ATOM 842 C C . SER A 1 103 ? -9.397 -15.681 -12.655 1.00 92.75 103 SER A C 1
ATOM 844 O O . SER A 1 103 ? -10.081 -14.696 -12.372 1.00 92.75 103 SER A O 1
ATOM 846 N N . PHE A 1 104 ? -8.077 -15.593 -12.827 1.00 92.56 104 PHE A N 1
ATOM 847 C CA . PHE A 1 104 ? -7.326 -14.348 -12.696 1.00 92.56 104 PHE A CA 1
ATOM 848 C C . PHE A 1 104 ? -6.693 -13.980 -14.030 1.00 92.56 104 PHE A C 1
ATOM 850 O O . PHE A 1 104 ? -5.896 -14.739 -14.562 1.00 92.56 104 PHE A O 1
ATOM 857 N N . GLY A 1 105 ? -7.017 -12.791 -14.539 1.00 91.81 105 GLY A N 1
ATOM 858 C CA . GLY A 1 105 ? -6.398 -12.242 -15.743 1.00 91.81 105 GLY A CA 1
ATOM 859 C C . GLY A 1 105 ? -4.995 -11.676 -15.503 1.00 91.81 105 GLY A C 1
ATOM 860 O O . GLY A 1 105 ? -4.567 -11.451 -14.366 1.00 91.81 105 GLY A O 1
ATOM 861 N N . TYR A 1 106 ? -4.290 -11.409 -16.603 1.00 93.81 106 TYR A N 1
ATOM 862 C CA . TYR A 1 106 ? -2.959 -10.806 -16.582 1.00 93.81 106 TYR A CA 1
ATOM 863 C C . TYR A 1 106 ? -2.984 -9.397 -15.947 1.00 93.81 106 TYR A C 1
ATOM 865 O O . TYR A 1 106 ? -3.914 -8.628 -16.210 1.00 93.81 106 TYR A O 1
ATOM 873 N N . PRO A 1 107 ? -1.977 -8.996 -15.144 1.00 95.12 107 PRO A N 1
ATOM 874 C CA . PRO A 1 107 ? -1.931 -7.656 -14.557 1.00 95.12 107 PRO A CA 1
ATOM 875 C C . PRO A 1 107 ? -1.937 -6.535 -15.609 1.00 95.12 107 PRO A C 1
ATOM 877 O O . PRO A 1 107 ? -1.132 -6.526 -16.535 1.00 95.12 107 PRO A O 1
ATOM 880 N N . HIS A 1 108 ? -2.807 -5.537 -15.441 1.00 95.06 108 HIS A N 1
ATOM 881 C CA . HIS A 1 108 ? -2.916 -4.407 -16.368 1.00 95.06 108 HIS A CA 1
ATOM 882 C C . HIS A 1 108 ? -2.210 -3.142 -15.863 1.00 95.06 108 HIS A C 1
ATOM 884 O O . HIS A 1 108 ? -1.994 -2.946 -14.663 1.00 95.06 108 HIS A O 1
ATOM 890 N N . PHE A 1 109 ? -1.883 -2.242 -16.794 1.00 96.94 109 PHE A N 1
ATOM 891 C CA . PHE A 1 109 ? -1.361 -0.914 -16.473 1.00 96.94 109 PHE A CA 1
ATOM 892 C C . PHE A 1 109 ? -2.396 -0.058 -15.737 1.00 96.94 109 PHE A C 1
ATOM 894 O O . PHE A 1 109 ? -3.553 0.035 -16.151 1.00 96.94 109 PHE A O 1
ATOM 901 N N . LYS A 1 110 ? -1.942 0.648 -14.699 1.00 95.56 110 LYS A N 1
ATOM 902 C CA . LYS A 1 110 ? -2.740 1.609 -13.938 1.00 95.56 110 LYS A CA 1
ATOM 903 C C . LYS A 1 110 ? -2.869 2.934 -14.683 1.00 95.56 110 LYS A C 1
ATOM 905 O O . LYS A 1 110 ? -1.888 3.503 -15.167 1.00 95.56 110 LYS A O 1
ATOM 910 N N . ARG A 1 111 ? -4.077 3.485 -14.709 1.00 94.75 111 ARG A N 1
ATOM 911 C CA . ARG A 1 111 ? -4.484 4.746 -15.329 1.00 94.75 111 ARG A CA 1
ATOM 912 C C . ARG A 1 111 ? -5.126 5.662 -14.290 1.00 94.75 111 ARG A C 1
ATOM 914 O O . ARG A 1 111 ? -6.036 5.268 -13.571 1.00 94.75 111 ARG A O 1
ATOM 921 N N . LYS A 1 112 ? -4.742 6.942 -14.289 1.00 88.94 112 LYS A N 1
ATOM 922 C CA . LYS A 1 112 ? -5.260 7.953 -13.342 1.00 88.94 112 LYS A CA 1
ATOM 923 C C . LYS A 1 112 ? -6.795 8.044 -13.306 1.00 88.94 112 LYS A C 1
ATOM 925 O O . LYS A 1 112 ? -7.363 8.273 -12.252 1.00 88.94 112 LYS A O 1
ATOM 930 N N . LYS A 1 113 ? -7.462 7.899 -14.457 1.00 88.12 113 LYS A N 1
ATOM 931 C CA . LYS A 1 113 ? -8.920 8.076 -14.578 1.00 88.12 113 LYS A CA 1
ATOM 932 C C . LYS A 1 113 ? -9.727 6.937 -13.939 1.00 88.12 113 LYS A C 1
ATOM 934 O O . LYS A 1 113 ? -10.813 7.186 -13.419 1.00 88.12 113 LYS A O 1
ATOM 939 N N . ASN A 1 114 ? -9.220 5.707 -14.015 1.00 85.31 114 ASN A N 1
ATOM 940 C CA . ASN A 1 114 ? -9.999 4.506 -13.703 1.00 85.31 114 ASN A CA 1
ATOM 941 C C . ASN A 1 114 ? -9.538 3.821 -12.414 1.00 85.31 114 ASN A C 1
ATOM 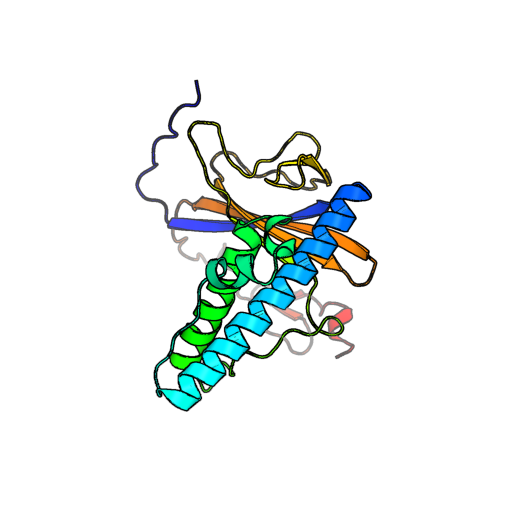943 O O . ASN A 1 114 ? -10.353 3.191 -11.742 1.00 85.31 114 ASN A O 1
ATOM 947 N N . ASP A 1 115 ? -8.262 3.953 -12.057 1.00 89.25 115 ASP A N 1
ATOM 948 C CA . ASP A 1 115 ? -7.711 3.319 -10.869 1.00 89.25 115 ASP A CA 1
ATOM 949 C C . ASP A 1 115 ? -8.016 4.088 -9.588 1.00 89.25 115 ASP A C 1
ATOM 951 O O . ASP A 1 115 ? -8.280 5.290 -9.578 1.00 89.25 115 ASP A O 1
ATOM 955 N N . ARG A 1 116 ? -7.967 3.357 -8.473 1.00 89.94 116 ARG A N 1
ATOM 956 C CA . ARG A 1 116 ? -8.144 3.928 -7.140 1.00 89.94 116 ARG A CA 1
ATOM 957 C C . ARG A 1 116 ? -6.876 4.661 -6.720 1.00 89.94 116 ARG A C 1
ATOM 959 O O . ARG A 1 116 ? -5.804 4.058 -6.657 1.00 89.94 116 ARG A O 1
ATOM 966 N N . ASP A 1 117 ? -7.028 5.918 -6.326 1.00 95.69 117 ASP A N 1
ATOM 967 C CA . ASP A 1 117 ? -5.978 6.674 -5.651 1.00 95.69 117 ASP A CA 1
ATOM 968 C C . ASP A 1 117 ? -5.820 6.141 -4.223 1.00 95.69 117 ASP A C 1
ATOM 970 O O . ASP A 1 117 ? -6.558 6.496 -3.301 1.00 95.69 117 ASP A O 1
ATOM 974 N N . SER A 1 118 ? -4.893 5.195 -4.070 1.00 97.12 118 SER A N 1
ATOM 975 C CA . SER A 1 118 ? -4.591 4.553 -2.796 1.00 97.12 118 SER A CA 1
ATOM 976 C C . SER A 1 118 ? -3.122 4.161 -2.689 1.00 97.12 118 SER A C 1
ATOM 978 O O . SER A 1 118 ? -2.466 3.883 -3.693 1.00 97.12 118 SER A O 1
ATOM 980 N N . PHE A 1 119 ? -2.611 4.107 -1.462 1.00 97.81 119 PHE A N 1
ATOM 981 C CA . PHE A 1 119 ? -1.317 3.507 -1.155 1.00 97.81 119 PHE A CA 1
ATOM 982 C C . PHE A 1 119 ? -1.403 2.705 0.141 1.00 97.81 119 PHE A C 1
ATOM 984 O O . PHE A 1 119 ? -2.221 2.989 1.016 1.00 97.81 119 PHE A O 1
ATOM 991 N N . THR A 1 120 ? -0.540 1.700 0.272 1.00 98.06 120 THR A N 1
ATOM 992 C CA . THR A 1 120 ? -0.468 0.839 1.457 1.00 98.06 120 THR A CA 1
ATOM 993 C C . THR A 1 120 ? 0.911 0.968 2.083 1.00 98.06 120 THR A C 1
ATOM 995 O O . THR A 1 120 ? 1.902 0.888 1.371 1.00 98.06 120 THR A O 1
ATOM 998 N N . ALA A 1 121 ? 0.989 1.121 3.402 1.00 97.38 121 ALA A N 1
ATOM 999 C CA . ALA A 1 121 ? 2.250 1.129 4.138 1.00 97.38 121 ALA A CA 1
ATOM 1000 C C . ALA A 1 121 ? 2.193 0.112 5.281 1.00 97.38 121 ALA A C 1
ATOM 1002 O O . ALA A 1 121 ? 1.237 0.094 6.061 1.00 97.38 121 ALA A O 1
ATOM 1003 N N . CYS A 1 122 ? 3.208 -0.750 5.367 1.00 96.69 122 CYS A N 1
ATOM 1004 C CA . CYS A 1 122 ? 3.343 -1.699 6.467 1.00 96.69 122 CYS A CA 1
ATOM 1005 C C . CYS A 1 122 ? 3.937 -1.025 7.701 1.00 96.69 122 CYS A C 1
ATOM 1007 O O . CYS A 1 122 ? 4.814 -0.165 7.599 1.00 96.69 122 CYS A O 1
ATOM 1009 N N . ASN A 1 123 ? 3.449 -1.446 8.863 1.00 95.31 123 ASN A N 1
ATOM 1010 C CA . ASN A 1 123 ? 4.008 -1.046 10.139 1.00 95.31 123 ASN A CA 1
ATOM 1011 C C . ASN A 1 123 ? 5.228 -1.910 10.450 1.00 95.31 123 ASN A C 1
ATOM 1013 O O . ASN A 1 123 ? 5.161 -3.134 10.355 1.00 95.31 123 ASN A O 1
ATOM 1017 N N . HIS A 1 124 ? 6.315 -1.260 10.846 1.00 92.62 124 HIS A N 1
ATOM 1018 C CA . HIS A 1 124 ? 7.537 -1.907 11.303 1.00 92.62 124 HIS A CA 1
ATOM 1019 C C . HIS A 1 124 ? 7.831 -1.410 12.709 1.00 92.62 124 HIS A C 1
ATOM 1021 O O . HIS A 1 124 ? 7.731 -0.212 12.971 1.00 92.62 124 HIS A O 1
ATOM 1027 N N . VAL A 1 125 ? 8.157 -2.329 13.612 1.00 90.31 125 VAL A N 1
ATOM 1028 C CA . VAL A 1 125 ? 8.476 -2.007 15.004 1.00 90.31 125 VAL A CA 1
ATOM 1029 C C . VAL A 1 125 ? 9.988 -2.059 15.163 1.00 90.31 125 VAL A C 1
ATOM 1031 O O . VAL A 1 125 ? 10.582 -3.127 15.046 1.00 90.31 125 VAL A O 1
ATOM 1034 N N . PHE A 1 126 ? 10.593 -0.898 15.400 1.00 89.81 126 PHE A N 1
ATOM 1035 C CA . PHE A 1 126 ? 12.014 -0.759 15.712 1.00 89.81 126 PHE A CA 1
ATOM 1036 C C . PHE A 1 126 ? 12.202 -0.502 17.212 1.00 89.81 126 PHE A C 1
ATOM 1038 O O . PHE A 1 126 ? 11.234 -0.240 17.928 1.00 89.81 126 PHE A O 1
ATOM 1045 N N . GLU A 1 127 ? 13.448 -0.512 17.687 1.00 89.25 127 GLU A N 1
ATOM 1046 C CA . GLU A 1 127 ? 13.781 -0.141 19.074 1.00 89.25 127 GLU A CA 1
ATOM 1047 C C . GLU A 1 127 ? 13.333 1.287 19.421 1.00 89.25 127 GLU A C 1
ATOM 1049 O O . GLU A 1 127 ? 12.863 1.546 20.525 1.00 89.25 127 GLU A O 1
ATOM 1054 N N . SER A 1 128 ? 13.393 2.200 18.446 1.00 88.31 128 SER A N 1
ATOM 1055 C CA . SER A 1 128 ? 12.907 3.581 18.559 1.00 88.31 128 SER A CA 1
ATOM 1056 C C . SER A 1 128 ? 11.377 3.712 18.517 1.00 88.31 128 SER A C 1
ATOM 1058 O O . SER A 1 128 ? 10.847 4.809 18.699 1.00 88.31 128 SER A O 1
ATOM 1060 N N . GLY A 1 129 ? 10.660 2.609 18.293 1.00 89.94 129 GLY A N 1
ATOM 1061 C CA . GLY A 1 129 ? 9.205 2.546 18.245 1.00 89.94 129 GLY A CA 1
ATOM 1062 C C . GLY A 1 129 ? 8.636 2.145 16.877 1.00 89.94 129 GLY A C 1
ATOM 1063 O O . GLY A 1 129 ? 9.368 1.908 15.911 1.00 89.94 129 GLY A O 1
ATOM 1064 N N . PRO A 1 130 ? 7.300 2.030 16.786 1.00 94.50 130 PRO A N 1
ATOM 1065 C CA . PRO A 1 130 ? 6.613 1.680 15.548 1.00 94.50 130 PRO A CA 1
ATOM 1066 C C . PRO A 1 130 ? 6.639 2.827 14.530 1.00 94.50 130 PRO A C 1
ATOM 1068 O O . PRO A 1 130 ? 6.448 3.995 14.876 1.00 94.50 130 PRO A O 1
ATOM 1071 N N . THR A 1 131 ? 6.783 2.496 13.245 1.00 95.06 131 THR A N 1
ATOM 1072 C CA . THR A 1 131 ? 6.697 3.484 12.154 1.00 95.06 131 THR A CA 1
ATOM 1073 C C . THR A 1 131 ? 5.302 4.082 12.016 1.00 95.06 131 THR A C 1
ATOM 1075 O O . THR A 1 131 ? 5.161 5.244 11.609 1.00 95.06 131 THR A O 1
ATOM 1078 N N . ILE A 1 132 ? 4.276 3.294 12.355 1.00 96.69 132 ILE A N 1
ATOM 1079 C CA . ILE A 1 132 ? 2.869 3.667 12.274 1.00 96.69 132 ILE A CA 1
ATOM 1080 C C . ILE A 1 132 ? 2.182 3.365 13.603 1.00 96.69 132 ILE A C 1
ATOM 1082 O O . ILE A 1 132 ? 2.165 2.229 14.071 1.00 96.69 132 ILE A O 1
ATOM 1086 N N . TYR A 1 133 ? 1.546 4.378 14.186 1.00 95.56 133 TYR A N 1
ATOM 1087 C CA . TYR A 1 133 ? 0.770 4.225 15.414 1.00 95.56 133 TYR A CA 1
ATOM 1088 C C . TYR A 1 133 ? -0.368 5.241 15.494 1.00 95.56 133 TYR A C 1
ATOM 1090 O O . TYR A 1 133 ? -0.385 6.262 14.800 1.00 95.56 133 TYR A O 1
ATOM 1098 N N . LEU A 1 134 ? -1.345 4.946 16.348 1.00 95.81 134 LEU A N 1
ATOM 1099 C CA . LEU A 1 134 ? -2.458 5.847 16.620 1.00 95.81 134 LEU A CA 1
ATOM 1100 C C . LEU A 1 134 ? -2.087 6.860 17.700 1.00 95.81 134 LEU A C 1
ATOM 1102 O O . LEU A 1 134 ? -1.479 6.511 18.706 1.00 95.81 134 LEU A O 1
ATOM 1106 N N . THR A 1 135 ? -2.540 8.096 17.531 1.00 94.81 135 THR A N 1
ATOM 1107 C CA . THR A 1 135 ? -2.535 9.124 18.576 1.00 94.81 135 THR A CA 1
ATOM 1108 C C . THR A 1 135 ? -3.964 9.391 19.055 1.00 94.81 135 THR A C 1
ATOM 1110 O O . THR A 1 135 ? -4.935 8.813 18.546 1.00 94.81 135 THR A O 1
ATOM 1113 N N . LYS A 1 136 ? -4.130 10.296 20.031 1.00 92.69 136 LYS A N 1
ATOM 1114 C CA . LYS A 1 136 ? -5.460 10.703 20.510 1.00 92.69 136 LYS A CA 1
ATOM 1115 C C . LYS A 1 136 ? -6.341 11.238 19.378 1.00 92.69 136 LYS A C 1
ATOM 1117 O O . LYS A 1 136 ? -7.511 10.896 19.339 1.00 92.69 136 LYS A O 1
ATOM 1122 N N . ASN A 1 137 ? -5.795 11.987 18.422 1.00 93.88 137 ASN A N 1
ATOM 1123 C CA . ASN A 1 137 ? -6.593 12.646 17.378 1.00 93.88 137 ASN A CA 1
ATOM 1124 C C . ASN A 1 137 ? -6.105 12.355 15.950 1.00 93.88 137 ASN A C 1
ATOM 1126 O O . ASN A 1 137 ? -6.510 13.039 15.012 1.00 93.88 137 ASN A O 1
ATOM 1130 N N . GLY A 1 138 ? -5.232 11.367 15.753 1.00 96.62 138 GLY A N 1
ATOM 1131 C CA . GLY A 1 138 ? -4.660 11.097 14.440 1.00 96.62 138 GLY A CA 1
ATOM 1132 C C . GLY A 1 138 ? -3.920 9.774 14.318 1.00 96.62 138 GLY A C 1
ATOM 1133 O O . GLY A 1 138 ? -3.931 8.936 15.218 1.00 96.62 138 GLY A O 1
ATOM 1134 N N . ILE A 1 139 ? -3.279 9.599 13.170 1.00 97.56 139 ILE A N 1
ATOM 1135 C CA . ILE A 1 139 ? -2.424 8.461 12.836 1.00 97.56 139 ILE A CA 1
ATOM 1136 C C . ILE A 1 139 ? -1.057 9.018 12.466 1.00 97.56 139 ILE A C 1
ATOM 1138 O O . ILE A 1 139 ? -0.956 9.851 11.565 1.00 97.56 139 ILE A O 1
ATOM 1142 N N . ARG A 1 140 ? -0.005 8.557 13.140 1.00 97.06 140 ARG A N 1
ATOM 1143 C CA . ARG A 1 140 ? 1.369 8.859 12.746 1.00 97.06 140 ARG A CA 1
ATOM 1144 C C . ARG A 1 140 ? 1.781 7.941 11.592 1.00 97.06 140 ARG A C 1
ATOM 1146 O O . ARG A 1 140 ? 1.655 6.729 11.707 1.00 97.06 140 ARG A O 1
ATOM 1153 N N . MET A 1 141 ? 2.296 8.515 10.506 1.00 96.12 141 MET A N 1
ATOM 1154 C CA . MET A 1 141 ? 2.871 7.827 9.342 1.00 96.12 141 MET A CA 1
ATOM 1155 C C . MET A 1 141 ? 4.281 8.353 9.037 1.00 96.12 141 MET A C 1
ATOM 1157 O O . MET A 1 141 ? 4.554 9.530 9.273 1.00 96.12 141 MET A O 1
ATOM 1161 N N . THR A 1 142 ? 5.166 7.516 8.476 1.00 92.94 142 THR A N 1
ATOM 1162 C CA . THR A 1 142 ? 6.611 7.787 8.303 1.00 92.94 142 THR A CA 1
ATOM 1163 C C . THR A 1 142 ? 6.925 9.165 7.729 1.00 92.94 142 THR A C 1
ATOM 1165 O O . THR A 1 142 ? 7.666 9.919 8.357 1.00 92.94 142 THR A O 1
ATOM 1168 N N . LYS A 1 143 ? 6.356 9.490 6.562 1.00 94.06 143 LYS A N 1
ATOM 1169 C CA . LYS A 1 143 ? 6.604 10.745 5.833 1.00 94.06 143 LYS A CA 1
ATOM 1170 C C . LYS A 1 143 ? 5.535 11.812 6.069 1.00 94.06 143 LYS A C 1
ATOM 1172 O O . LYS A 1 143 ? 5.857 12.989 6.051 1.00 94.06 143 LYS A O 1
ATOM 1177 N N . ALA A 1 144 ? 4.287 11.413 6.322 1.00 95.25 144 ALA A N 1
ATOM 1178 C CA . ALA A 1 144 ? 3.177 12.357 6.494 1.00 95.25 144 ALA A CA 1
ATOM 1179 C C . ALA A 1 144 ? 3.062 12.934 7.918 1.00 95.25 144 ALA A C 1
ATOM 1181 O O . ALA A 1 144 ? 2.224 13.799 8.169 1.00 95.25 144 ALA A O 1
ATOM 1182 N N . GLY A 1 145 ? 3.869 12.452 8.869 1.00 96.38 145 GLY A N 1
ATOM 1183 C CA . GLY A 1 145 ? 3.755 12.868 10.262 1.00 96.38 145 GLY A CA 1
ATOM 1184 C C . GLY A 1 145 ? 2.425 12.422 10.871 1.00 96.38 145 GLY A C 1
ATOM 1185 O O . GLY A 1 145 ? 1.910 11.352 10.540 1.00 96.38 145 GLY A O 1
ATOM 1186 N N . ILE A 1 146 ? 1.889 13.207 11.806 1.00 97.69 146 ILE A N 1
ATOM 1187 C CA . ILE A 1 146 ? 0.588 12.930 12.427 1.00 97.69 146 ILE A CA 1
ATOM 1188 C C . ILE A 1 146 ? -0.513 13.510 11.541 1.00 97.69 146 ILE A C 1
ATOM 1190 O O . ILE A 1 146 ? -0.648 14.723 11.409 1.00 97.69 146 ILE A O 1
ATOM 1194 N N . VAL A 1 147 ? -1.329 12.633 10.968 1.00 98.12 147 VAL A N 1
ATOM 1195 C CA . VAL A 1 147 ? -2.489 13.002 10.153 1.00 98.12 147 VAL A CA 1
ATOM 1196 C C . VAL A 1 147 ? -3.730 12.915 11.025 1.00 98.12 147 VAL A C 1
ATOM 1198 O O . VAL A 1 147 ? -3.992 11.869 11.625 1.00 98.12 147 VAL A O 1
ATOM 1201 N N . ARG A 1 148 ? -4.501 14.001 11.114 1.00 98.06 148 ARG A N 1
ATOM 1202 C CA . ARG A 1 148 ? -5.719 14.038 11.928 1.00 98.06 148 ARG A CA 1
ATOM 1203 C C . ARG A 1 148 ? -6.737 13.019 11.408 1.00 98.06 148 ARG A C 1
ATOM 1205 O O . ARG A 1 148 ? -6.932 12.879 10.200 1.00 98.06 148 ARG A O 1
ATOM 1212 N N . ALA A 1 149 ? -7.373 12.289 12.320 1.00 97.31 149 ALA A N 1
ATOM 1213 C CA . ALA A 1 149 ? -8.301 11.216 11.985 1.00 97.31 149 ALA A CA 1
ATOM 1214 C C . ALA A 1 149 ? -9.506 11.195 12.931 1.00 97.31 149 ALA A C 1
ATOM 1216 O O . ALA A 1 149 ? -9.358 11.341 14.145 1.00 97.31 149 ALA A O 1
ATOM 1217 N N . ARG A 1 150 ? -10.704 10.968 12.377 1.00 95.75 150 ARG A N 1
ATOM 1218 C CA . ARG A 1 150 ? -11.931 10.775 13.163 1.00 95.75 150 ARG A CA 1
ATOM 1219 C C . ARG A 1 150 ? -12.151 9.288 13.420 1.00 95.75 150 ARG A C 1
ATOM 1221 O O . ARG A 1 150 ? -12.506 8.535 12.510 1.00 95.75 150 ARG A O 1
ATOM 1228 N N . PHE A 1 151 ? -11.940 8.880 14.665 1.00 93.38 151 PHE A N 1
ATOM 1229 C CA . PHE A 1 151 ? -12.129 7.506 15.117 1.00 93.38 151 PHE A CA 1
ATOM 1230 C C . PHE A 1 151 ? -13.566 7.307 15.598 1.00 93.38 151 PHE A C 1
ATOM 1232 O O . PHE A 1 151 ? -13.949 7.865 16.618 1.00 93.38 151 PHE A O 1
ATOM 1239 N N . HIS A 1 152 ? -14.345 6.495 14.881 1.00 90.88 152 HIS A N 1
ATOM 1240 C CA . HIS A 1 152 ? -15.647 6.013 15.362 1.00 90.88 152 HIS A CA 1
ATOM 1241 C C . HIS A 1 152 ? -15.486 4.830 16.337 1.00 90.88 152 HIS A C 1
ATOM 1243 O O . HIS A 1 152 ? -16.342 4.588 17.178 1.00 90.88 152 HIS A O 1
ATOM 1249 N N . ARG A 1 153 ? -14.371 4.094 16.222 1.00 90.44 153 ARG A N 1
ATOM 1250 C CA . ARG A 1 153 ? -13.987 2.966 17.075 1.00 90.44 153 ARG A CA 1
ATOM 1251 C C . ARG A 1 153 ? -12.471 2.967 17.277 1.00 90.44 153 ARG A C 1
ATOM 1253 O O . ARG A 1 153 ? -11.723 3.412 16.401 1.00 90.44 153 ARG A O 1
ATOM 1260 N N . ARG A 1 154 ? -12.023 2.461 18.427 1.00 92.75 154 ARG A N 1
ATOM 1261 C CA . ARG A 1 154 ? -10.609 2.203 18.739 1.00 92.75 154 ARG A CA 1
ATOM 1262 C C . ARG A 1 154 ? -10.308 0.702 18.713 1.00 92.75 154 ARG A C 1
ATOM 1264 O O . ARG A 1 154 ? -11.215 -0.084 18.993 1.00 92.75 154 ARG A O 1
ATOM 1271 N N . PRO A 1 155 ? -9.071 0.303 18.362 1.00 93.19 155 PRO A N 1
ATOM 1272 C CA . PRO A 1 155 ? -8.658 -1.089 18.487 1.00 93.19 155 PRO A CA 1
ATOM 1273 C C . PRO A 1 155 ? -8.726 -1.527 19.953 1.00 93.19 155 PRO A C 1
ATOM 1275 O O . PRO A 1 155 ? -8.525 -0.713 20.856 1.00 93.19 155 PRO A O 1
ATOM 1278 N N . GLN A 1 156 ? -9.023 -2.804 20.176 1.00 90.88 156 GLN A N 1
ATOM 1279 C CA . GLN A 1 156 ? -8.989 -3.392 21.513 1.00 90.88 156 GLN A CA 1
ATOM 1280 C C . GLN A 1 156 ? -7.541 -3.655 2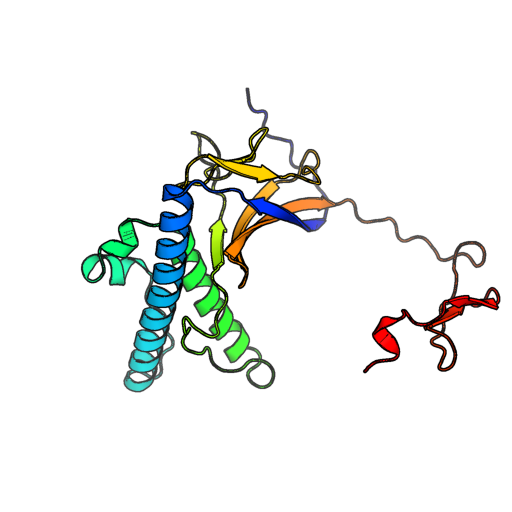1.948 1.00 90.88 156 GLN A C 1
ATOM 1282 O O . GLN A 1 156 ? -6.619 -3.690 21.128 1.00 90.88 156 GLN A O 1
ATOM 1287 N N . ASN A 1 157 ? -7.341 -3.849 23.251 1.00 88.06 157 ASN A N 1
ATOM 1288 C CA . ASN A 1 157 ? -6.038 -4.231 23.787 1.00 88.06 157 ASN A CA 1
ATOM 1289 C C . ASN A 1 157 ? -5.590 -5.574 23.187 1.00 88.06 157 ASN A C 1
ATOM 1291 O O . ASN A 1 157 ? -6.394 -6.490 23.035 1.00 88.06 157 ASN A O 1
ATOM 1295 N N . GLY A 1 158 ? -4.306 -5.685 22.841 1.00 88.31 158 GLY A N 1
ATOM 1296 C CA . GLY A 1 158 ? -3.744 -6.883 22.203 1.00 88.31 158 GLY A CA 1
ATOM 1297 C C . GLY A 1 158 ? -3.924 -6.953 20.681 1.00 88.31 158 GLY A C 1
ATOM 1298 O O . GLY A 1 158 ? -3.553 -7.956 20.079 1.00 88.31 158 GLY A O 1
ATOM 1299 N N . TRP A 1 159 ? -4.477 -5.914 20.045 1.00 93.62 159 TRP A N 1
ATOM 1300 C CA . TRP A 1 159 ? -4.524 -5.815 18.585 1.00 93.62 159 TRP A CA 1
ATOM 1301 C C . TRP A 1 159 ? -3.243 -5.191 18.028 1.00 93.62 159 TRP A C 1
ATOM 1303 O O . TRP A 1 159 ? -2.928 -4.027 18.284 1.00 93.62 159 TRP A O 1
ATOM 1313 N N . ASP A 1 160 ? -2.554 -5.936 17.174 1.00 93.88 160 ASP A N 1
ATOM 1314 C CA . ASP A 1 160 ? -1.332 -5.512 16.506 1.00 93.88 160 ASP A CA 1
ATOM 1315 C C . ASP A 1 160 ? -1.636 -4.802 15.190 1.00 93.88 160 ASP A C 1
ATOM 1317 O O . ASP A 1 160 ? -2.129 -5.417 14.242 1.00 93.88 160 ASP A O 1
ATOM 1321 N N . LEU A 1 161 ? -1.261 -3.530 15.069 1.00 96.50 161 LEU A N 1
ATOM 1322 C CA . LEU A 1 161 ? -1.338 -2.811 13.797 1.00 96.50 161 LEU A CA 1
ATOM 1323 C C . LEU A 1 161 ? -0.310 -3.389 12.812 1.00 96.50 161 LEU A C 1
ATOM 1325 O O . LEU A 1 161 ? 0.896 -3.276 13.035 1.00 96.50 161 LEU A O 1
ATOM 1329 N N . LYS A 1 162 ? -0.776 -3.973 11.700 1.00 96.50 162 LYS A N 1
ATOM 1330 C CA . LYS A 1 162 ? 0.092 -4.579 10.671 1.00 96.50 162 LYS A CA 1
ATOM 1331 C C . LYS A 1 162 ? 0.358 -3.653 9.492 1.00 96.50 162 LYS A C 1
ATOM 1333 O O . LYS A 1 162 ? 1.489 -3.551 9.027 1.00 96.50 162 LYS A O 1
ATOM 1338 N N . ARG A 1 163 ? -0.669 -2.971 8.985 1.00 97.06 163 ARG A N 1
ATOM 1339 C CA . ARG A 1 163 ? -0.528 -2.023 7.869 1.00 97.06 163 ARG A CA 1
ATOM 1340 C C . ARG A 1 163 ? -1.681 -1.039 7.818 1.00 97.06 163 ARG A C 1
ATOM 1342 O O . ARG A 1 163 ? -2.758 -1.301 8.350 1.00 97.06 163 ARG A O 1
ATOM 1349 N N . ILE A 1 164 ? -1.464 0.050 7.099 1.00 98.00 164 ILE A N 1
ATOM 1350 C CA . ILE A 1 164 ? -2.501 1.011 6.733 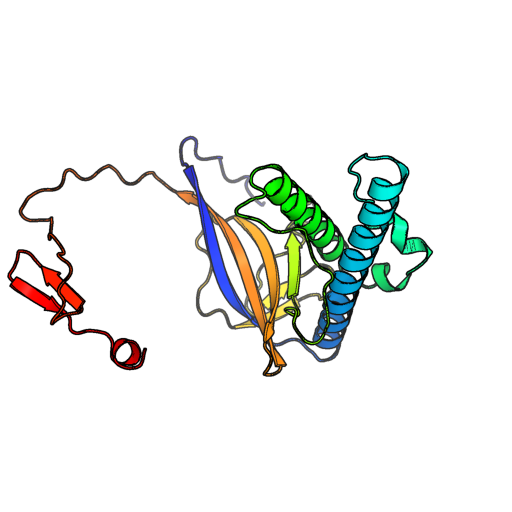1.00 98.00 164 ILE A CA 1
ATOM 1351 C C . ILE A 1 164 ? -2.650 1.063 5.222 1.00 98.00 164 ILE A C 1
ATOM 1353 O O . ILE A 1 164 ? -1.682 0.875 4.488 1.00 98.00 164 ILE A O 1
ATOM 1357 N N . THR A 1 165 ? -3.858 1.343 4.753 1.00 98.44 165 THR A N 1
ATOM 1358 C CA . THR A 1 165 ? -4.115 1.739 3.369 1.00 98.44 165 THR A CA 1
ATOM 1359 C C . THR A 1 165 ? -4.841 3.067 3.377 1.00 98.44 165 THR A C 1
ATOM 1361 O O . THR A 1 165 ? -5.946 3.159 3.907 1.00 98.44 165 THR A O 1
ATOM 1364 N N . VAL A 1 166 ? -4.207 4.091 2.817 1.00 98.31 166 VAL A N 1
ATOM 1365 C CA . VAL A 1 166 ? -4.817 5.405 2.628 1.00 98.31 166 VAL A CA 1
ATOM 1366 C C . VAL A 1 166 ? -5.439 5.433 1.244 1.00 98.31 166 VAL A C 1
ATOM 1368 O O . VAL A 1 166 ? -4.801 5.027 0.276 1.00 98.31 166 VAL A O 1
ATOM 1371 N N . GLU A 1 167 ? -6.674 5.906 1.152 1.00 97.75 167 GLU A N 1
ATOM 1372 C CA . GLU A 1 167 ? -7.402 6.040 -0.106 1.00 97.75 167 GLU A CA 1
ATOM 1373 C C . GLU A 1 167 ? -8.084 7.402 -0.210 1.00 97.75 167 GLU A C 1
ATOM 1375 O O . GLU A 1 167 ? -8.489 7.994 0.797 1.00 97.75 167 GLU A O 1
ATOM 1380 N N . LYS A 1 168 ? -8.251 7.876 -1.443 1.00 97.56 168 LYS A N 1
ATOM 1381 C CA . LYS A 1 168 ? -9.030 9.061 -1.783 1.00 97.56 168 LYS A CA 1
ATOM 1382 C C . LYS A 1 168 ? -10.236 8.659 -2.625 1.00 97.56 168 LYS A C 1
ATOM 1384 O O . LYS A 1 168 ? -10.130 7.977 -3.638 1.00 97.56 168 LYS A O 1
ATOM 1389 N N . THR A 1 169 ? -11.412 9.096 -2.198 1.00 95.44 169 THR A N 1
ATOM 1390 C CA . THR A 1 169 ? -12.650 8.933 -2.971 1.00 95.44 169 THR A CA 1
ATOM 1391 C C . THR A 1 169 ? -12.753 9.989 -4.073 1.00 95.44 169 THR A C 1
ATOM 1393 O O . THR A 1 169 ? -12.142 11.055 -3.987 1.00 95.44 169 THR A O 1
ATOM 1396 N N . ARG A 1 170 ? -13.622 9.754 -5.065 1.00 91.12 170 ARG A N 1
ATOM 1397 C CA . ARG A 1 170 ? -13.901 10.718 -6.148 1.00 91.12 170 ARG A CA 1
ATOM 1398 C C . ARG A 1 170 ? -14.403 12.079 -5.649 1.00 91.12 170 ARG A C 1
ATOM 1400 O O . ARG A 1 170 ? -14.151 13.086 -6.291 1.00 91.12 170 ARG A O 1
ATOM 1407 N N . ALA A 1 171 ? -15.036 12.119 -4.476 1.00 93.31 171 ALA A N 1
ATOM 1408 C CA . ALA A 1 171 ? -15.459 13.353 -3.811 1.00 93.31 171 ALA A CA 1
ATOM 1409 C C . ALA A 1 171 ? -14.309 14.104 -3.097 1.00 93.31 171 ALA A C 1
ATOM 1411 O O . ALA A 1 171 ? -14.562 14.974 -2.270 1.00 93.31 171 ALA A O 1
ATOM 1412 N N . GLY A 1 172 ? -13.045 13.721 -3.314 1.00 93.81 172 GLY A N 1
ATOM 1413 C CA . GLY A 1 172 ? -11.877 14.338 -2.673 1.00 93.81 172 GLY A CA 1
ATOM 1414 C C . GLY A 1 172 ? -11.677 13.942 -1.207 1.00 93.81 172 GLY A C 1
ATOM 1415 O O . GLY A 1 172 ? -10.799 14.457 -0.518 1.00 93.81 172 GLY A O 1
ATOM 1416 N N . LYS A 1 173 ? -12.489 13.012 -0.700 1.00 96.75 173 LYS A N 1
ATOM 1417 C CA . LYS A 1 173 ? -12.482 12.593 0.699 1.00 96.75 173 LYS A CA 1
ATOM 1418 C C . LYS A 1 173 ? -11.436 11.481 0.924 1.00 96.75 173 LYS A C 1
ATOM 1420 O O . LYS A 1 173 ? -11.574 10.415 0.338 1.00 96.75 173 LYS A O 1
ATOM 1425 N N . TYR A 1 174 ? -10.484 11.709 1.840 1.00 98.12 174 TYR A N 1
ATOM 1426 C CA . TYR A 1 174 ? -9.514 10.721 2.345 1.00 98.12 174 TYR A CA 1
ATOM 1427 C C . TYR A 1 174 ? -10.014 9.782 3.460 1.00 98.12 174 TYR A C 1
ATOM 1429 O O . TYR A 1 174 ? -10.674 10.206 4.417 1.00 98.12 174 TYR A O 1
ATOM 1437 N N . TYR A 1 175 ? -9.622 8.514 3.377 1.00 98.00 175 TYR A N 1
ATOM 1438 C CA . TYR A 1 175 ? -9.857 7.493 4.397 1.00 98.00 175 TYR A CA 1
ATOM 1439 C C . TYR A 1 175 ? -8.596 6.669 4.646 1.00 98.00 175 TYR A C 1
ATOM 1441 O O . TYR A 1 175 ? -7.736 6.558 3.778 1.00 98.00 175 TYR A O 1
ATOM 1449 N N . CYS A 1 176 ? -8.502 6.082 5.837 1.00 98.00 176 CYS A N 1
ATOM 1450 C CA . CYS A 1 176 ? -7.452 5.143 6.207 1.00 98.00 176 CYS A CA 1
ATOM 1451 C C . CYS A 1 176 ? -8.075 3.836 6.695 1.00 98.00 176 CYS A C 1
ATOM 1453 O O . CYS A 1 176 ? -8.817 3.833 7.678 1.00 98.00 176 CYS A O 1
ATOM 1455 N N . CYS A 1 177 ? -7.770 2.738 6.013 1.00 97.88 177 CYS A N 1
ATOM 1456 C CA . CYS A 1 177 ? -8.093 1.383 6.436 1.00 97.88 177 CYS A CA 1
ATOM 1457 C C . CYS A 1 177 ? -6.906 0.820 7.214 1.00 97.88 177 CYS A C 1
ATOM 1459 O O . CYS A 1 177 ? -5.822 0.649 6.655 1.00 97.88 177 CYS A O 1
ATOM 1461 N N . ILE A 1 178 ? -7.106 0.538 8.495 1.00 97.81 178 ILE A N 1
ATOM 1462 C CA . ILE A 1 178 ? -6.057 0.078 9.403 1.00 97.81 178 ILE A CA 1
ATOM 1463 C C . ILE A 1 178 ? -6.274 -1.403 9.672 1.00 97.81 178 ILE A C 1
ATOM 1465 O O . ILE A 1 178 ? -7.287 -1.769 10.266 1.00 97.81 178 ILE A O 1
ATOM 1469 N N . LEU A 1 179 ? -5.339 -2.236 9.218 1.00 97.88 179 LEU A N 1
ATOM 1470 C CA . LEU A 1 179 ? -5.383 -3.681 9.404 1.00 97.88 179 LEU A CA 1
ATOM 1471 C C . LEU A 1 179 ? -4.717 -4.052 10.727 1.00 97.88 179 LEU A C 1
ATOM 1473 O O . LEU A 1 179 ? -3.527 -3.782 10.924 1.00 97.88 179 LEU A O 1
ATOM 1477 N N . TYR A 1 180 ? -5.475 -4.731 11.576 1.00 96.88 180 TYR A N 1
ATOM 1478 C CA . TYR A 1 180 ? -5.014 -5.305 12.828 1.00 96.88 180 TYR A CA 1
ATOM 1479 C C . TYR A 1 180 ? -4.959 -6.824 12.735 1.00 96.88 180 TYR A C 1
ATOM 1481 O O . TYR A 1 180 ? -5.792 -7.429 12.060 1.00 96.88 180 TYR A O 1
ATOM 1489 N N . ALA A 1 181 ? -4.001 -7.426 13.433 1.00 95.81 181 ALA A N 1
ATOM 1490 C CA . ALA A 1 181 ? -4.023 -8.843 13.766 1.00 95.81 181 ALA A CA 1
ATOM 1491 C C . ALA A 1 181 ? -4.220 -9.001 15.274 1.00 95.81 181 ALA A C 1
ATOM 1493 O O . ALA A 1 181 ? -3.677 -8.211 16.044 1.00 95.81 181 ALA A O 1
ATOM 1494 N N . TYR A 1 182 ? -4.969 -10.007 15.697 1.00 93.19 182 TYR A N 1
ATOM 1495 C CA . TYR A 1 182 ? -5.138 -10.334 17.109 1.00 93.19 182 TYR A CA 1
ATOM 1496 C C . TYR A 1 182 ? -5.285 -11.844 17.280 1.00 93.19 182 TYR A C 1
ATOM 1498 O O . TYR A 1 182 ? -5.696 -12.550 16.355 1.00 93.19 182 TYR A O 1
ATOM 1506 N N . ALA A 1 183 ? -4.918 -12.339 18.459 1.00 89.75 183 ALA A N 1
ATOM 1507 C CA . ALA A 1 183 ? -5.190 -13.717 18.836 1.00 89.75 183 ALA A CA 1
ATOM 1508 C C . ALA A 1 183 ? -6.672 -13.827 19.204 1.00 89.75 183 ALA A C 1
ATOM 1510 O O . ALA A 1 183 ? -7.123 -13.157 20.134 1.00 89.75 183 ALA A O 1
ATOM 1511 N N . ALA A 1 184 ? -7.416 -14.635 18.455 1.00 81.94 184 ALA A N 1
ATOM 1512 C CA . ALA A 1 184 ? -8.774 -15.002 18.815 1.00 81.94 184 ALA A CA 1
ATOM 1513 C C . ALA A 1 184 ? -8.749 -16.365 19.508 1.00 81.94 184 ALA A C 1
ATOM 1515 O O . ALA A 1 184 ? -8.039 -17.275 19.067 1.00 81.94 184 ALA A O 1
ATOM 1516 N N . GLU A 1 185 ? -9.520 -16.493 20.582 1.00 75.94 185 GLU A N 1
ATOM 1517 C CA . GLU A 1 185 ? -9.873 -17.805 21.117 1.00 75.94 185 GLU A CA 1
ATOM 1518 C C . GLU A 1 185 ? -10.804 -18.482 20.108 1.00 75.94 185 GLU A C 1
ATOM 1520 O O . GLU A 1 185 ? -11.651 -17.824 19.493 1.00 75.94 185 GLU A O 1
ATOM 1525 N N . GLU A 1 186 ? -10.585 -19.773 19.859 1.00 67.19 186 GLU A N 1
ATOM 1526 C CA . GLU A 1 186 ? -11.528 -20.523 19.039 1.00 67.19 186 GLU A CA 1
ATOM 1527 C C . GLU A 1 186 ? -12.858 -20.563 19.790 1.00 67.19 186 GLU A C 1
ATOM 1529 O O . GLU A 1 186 ? -12.860 -20.942 20.963 1.00 67.19 186 GLU A O 1
ATOM 1534 N N . PRO A 1 187 ? -13.972 -20.140 19.165 1.00 64.81 187 PRO A N 1
ATOM 1535 C CA . PRO A 1 187 ? -15.264 -20.324 19.793 1.00 64.81 187 PRO A CA 1
ATOM 1536 C C . PRO A 1 187 ? -15.448 -21.822 20.015 1.00 64.81 187 PRO A C 1
ATOM 1538 O O . PRO A 1 187 ? -15.254 -22.611 19.085 1.00 64.81 187 PRO A O 1
ATOM 1541 N N . GLU A 1 188 ? -15.789 -22.208 21.243 1.00 70.44 188 GLU A N 1
ATOM 1542 C CA . GLU A 1 188 ? -16.155 -23.589 21.517 1.00 70.44 188 GLU A CA 1
ATOM 1543 C C . GLU A 1 188 ? -17.307 -23.965 20.575 1.00 70.44 188 GLU A C 1
ATOM 1545 O O . GLU A 1 188 ? -18.263 -23.188 20.444 1.00 70.44 188 GLU A O 1
ATOM 1550 N N . PRO A 1 189 ? -17.212 -25.094 19.852 1.00 67.81 189 PRO A N 1
ATOM 1551 C CA . PRO A 1 189 ? -18.288 -25.528 18.981 1.00 67.81 189 PRO A CA 1
ATOM 1552 C C . PRO A 1 189 ? -19.529 -25.769 19.839 1.00 67.81 189 PRO A C 1
ATOM 1554 O O . PRO A 1 189 ? -19.605 -26.735 20.596 1.00 67.81 189 PRO A O 1
ATOM 1557 N N . VAL A 1 190 ? -20.496 -24.859 19.738 1.00 73.12 190 VAL A N 1
ATOM 1558 C CA . VAL A 1 190 ? -21.787 -25.004 20.403 1.00 73.12 190 VAL A CA 1
ATOM 1559 C C . VAL A 1 190 ? -22.533 -26.117 19.682 1.00 73.12 190 VAL A C 1
ATOM 1561 O O . VAL A 1 190 ? -22.734 -26.045 18.468 1.00 73.12 190 VAL A O 1
ATOM 1564 N N . VAL A 1 191 ? -22.921 -27.160 20.416 1.00 77.31 191 VAL A N 1
ATOM 1565 C CA . VAL A 1 191 ? -23.808 -28.191 19.876 1.00 77.31 191 VAL A CA 1
ATOM 1566 C C . VAL A 1 191 ? -25.160 -27.521 19.618 1.00 77.31 191 VAL A C 1
ATOM 1568 O O . VAL A 1 191 ? -25.735 -26.979 20.564 1.00 77.31 191 VAL A O 1
ATOM 1571 N N . PRO A 1 192 ? -25.656 -27.497 18.368 1.00 73.25 192 PRO A N 1
ATOM 1572 C CA . PRO A 1 192 ? -26.938 -26.879 18.069 1.00 73.25 192 PRO A CA 1
ATOM 1573 C C . PRO A 1 192 ? -28.038 -27.628 18.825 1.00 73.25 192 PRO A C 1
ATOM 1575 O O . PRO A 1 192 ? -28.254 -28.819 18.597 1.00 73.25 192 PRO A O 1
ATOM 1578 N N . ALA A 1 193 ? -28.701 -26.938 19.752 1.00 80.38 193 ALA A N 1
ATOM 1579 C CA . ALA A 1 193 ? -29.881 -27.443 20.440 1.00 80.38 193 ALA A CA 1
ATOM 1580 C C . ALA A 1 193 ? -31.136 -26.897 19.740 1.00 80.38 193 ALA A C 1
ATOM 1582 O O . ALA A 1 193 ? -31.097 -25.754 19.271 1.00 80.38 193 ALA A O 1
ATOM 1583 N N . PRO A 1 194 ? -32.246 -27.655 19.668 1.00 74.56 194 PRO A N 1
ATOM 1584 C CA . PRO A 1 194 ? -33.482 -27.188 19.037 1.00 74.56 194 PRO A CA 1
ATOM 1585 C C . PRO A 1 194 ? -33.973 -25.850 19.608 1.00 74.56 194 PRO A C 1
ATOM 1587 O O . PRO A 1 194 ? -34.444 -25.004 18.862 1.00 74.56 194 PRO A O 1
ATOM 1590 N N . GLU A 1 195 ? -33.794 -25.616 20.912 1.00 77.44 195 GLU A N 1
ATOM 1591 C CA . GLU A 1 195 ? -34.155 -24.350 21.565 1.00 77.44 195 GLU A CA 1
ATOM 1592 C C . GLU A 1 195 ? -33.253 -23.142 21.238 1.00 77.44 195 GLU A C 1
ATOM 1594 O O . GLU A 1 195 ? -33.646 -22.005 21.492 1.00 77.44 195 GLU A O 1
ATOM 1599 N N . THR A 1 196 ? -32.042 -23.348 20.711 1.00 76.88 196 THR A N 1
ATOM 1600 C CA . THR A 1 196 ? -31.068 -22.270 20.422 1.00 76.88 196 THR A CA 1
ATOM 1601 C C . THR A 1 196 ? -30.710 -22.160 18.944 1.00 76.88 196 THR A C 1
ATOM 1603 O O . THR A 1 196 ? -29.883 -21.328 18.561 1.00 76.88 196 THR A O 1
ATOM 1606 N N . THR A 1 197 ? -31.338 -22.985 18.110 1.00 79.12 197 THR A N 1
ATOM 1607 C CA . THR A 1 197 ? -31.085 -23.063 16.675 1.00 79.12 197 THR A CA 1
ATOM 1608 C C . THR A 1 197 ? -32.339 -22.628 15.938 1.00 79.12 197 THR A C 1
ATOM 1610 O O . THR A 1 197 ? -33.399 -23.201 16.145 1.00 79.12 197 THR A O 1
ATOM 1613 N N . VAL A 1 198 ? -32.200 -21.632 15.066 1.00 84.50 198 VAL A N 1
ATOM 1614 C CA . VAL A 1 198 ? -33.256 -21.202 14.145 1.00 84.50 198 VAL A CA 1
ATOM 1615 C C . VAL A 1 198 ? -32.801 -21.530 12.731 1.00 84.50 198 VAL A C 1
ATOM 1617 O O . VAL A 1 198 ? -31.760 -21.050 12.269 1.00 84.50 198 VAL A O 1
ATOM 1620 N N . GLY A 1 199 ? -33.562 -22.374 12.049 1.00 82.88 199 GLY A N 1
ATOM 1621 C CA . GLY A 1 199 ? -33.379 -22.711 10.647 1.00 82.88 199 GLY A CA 1
ATOM 1622 C C . GLY A 1 199 ? -33.902 -21.595 9.752 1.00 82.88 199 GLY A C 1
ATOM 1623 O O . GLY A 1 199 ? -35.096 -21.325 9.722 1.00 82.88 199 GLY A O 1
ATOM 1624 N N . LEU A 1 200 ? -33.017 -20.961 8.983 1.00 89.12 200 LEU A N 1
ATOM 1625 C CA . LEU A 1 200 ? -33.396 -19.932 8.014 1.00 89.12 200 LEU A CA 1
ATOM 1626 C C . LEU A 1 200 ? -33.513 -20.540 6.616 1.00 89.12 200 LEU A C 1
ATOM 1628 O O . LEU A 1 200 ? -32.509 -20.923 6.014 1.00 89.12 200 LEU A O 1
ATOM 1632 N N . ASN A 1 201 ? -34.730 -20.574 6.079 1.00 86.25 201 ASN A N 1
ATOM 1633 C CA . ASN A 1 201 ? -35.000 -20.962 4.702 1.00 86.25 201 ASN A CA 1
ATOM 1634 C C . ASN A 1 201 ? -35.176 -19.728 3.819 1.00 86.25 201 ASN A C 1
ATOM 1636 O O . ASN A 1 201 ? -35.817 -18.742 4.192 1.00 86.25 201 ASN A O 1
ATOM 1640 N N . TYR A 1 202 ? -34.622 -19.791 2.611 1.00 82.44 202 TYR A N 1
ATOM 1641 C CA . TYR A 1 202 ? -34.866 -18.769 1.603 1.00 82.44 202 TYR A CA 1
ATOM 1642 C C . TYR A 1 202 ? -36.348 -18.768 1.206 1.00 82.44 202 TYR A C 1
ATOM 1644 O O . TYR A 1 202 ? -36.935 -19.824 0.970 1.00 82.44 202 TYR A O 1
ATOM 1652 N N . SER A 1 203 ? -36.941 -17.580 1.113 1.00 78.88 203 SER A N 1
ATOM 1653 C CA . SER A 1 203 ? -38.301 -17.385 0.619 1.00 78.88 203 SER A CA 1
ATOM 1654 C C . SER A 1 203 ? -38.254 -16.532 -0.649 1.00 78.88 203 SER A C 1
ATOM 1656 O O . SER A 1 203 ? -37.379 -15.691 -0.821 1.00 78.88 203 SER A O 1
ATOM 1658 N N . VAL A 1 204 ? -39.175 -16.781 -1.578 1.00 78.81 204 VAL A N 1
ATOM 1659 C CA . VAL A 1 204 ? -39.326 -15.950 -2.785 1.00 78.81 204 VAL A CA 1
ATOM 1660 C C . VAL A 1 204 ? -40.188 -14.722 -2.471 1.00 78.81 204 VAL A C 1
ATOM 1662 O O . VAL A 1 204 ? -39.964 -13.640 -3.007 1.00 78.81 204 VAL A O 1
ATOM 1665 N N . SER A 1 205 ? -41.161 -14.882 -1.571 1.00 79.06 205 SER A N 1
ATOM 1666 C CA . SER A 1 205 ? -42.100 -13.836 -1.149 1.00 79.06 205 SER A CA 1
ATOM 1667 C C . SER A 1 205 ? -41.501 -12.905 -0.086 1.00 79.06 205 SER A C 1
ATOM 1669 O O . SER A 1 205 ? -41.812 -11.716 -0.062 1.00 79.06 205 SER A O 1
ATOM 1671 N N . HIS A 1 206 ? -40.632 -13.445 0.774 1.00 79.06 206 HIS A N 1
ATOM 1672 C CA . HIS A 1 206 ? -39.953 -12.750 1.874 1.00 79.06 206 HIS A CA 1
ATOM 1673 C C . HIS A 1 206 ? -38.432 -12.946 1.770 1.00 79.06 206 HIS A C 1
ATOM 1675 O O . HIS A 1 206 ? -37.974 -13.821 1.056 1.00 79.06 206 HIS A O 1
ATOM 1681 N N . PHE A 1 207 ? -37.620 -12.157 2.473 1.00 80.94 207 PHE A N 1
ATOM 1682 C CA . PHE A 1 207 ? -36.156 -12.299 2.473 1.00 80.94 207 PHE A CA 1
ATOM 1683 C C . PHE A 1 207 ? -35.698 -13.660 3.021 1.00 80.94 207 PHE A C 1
ATOM 1685 O O . PHE A 1 207 ? -34.829 -14.308 2.440 1.00 80.94 207 PHE A O 1
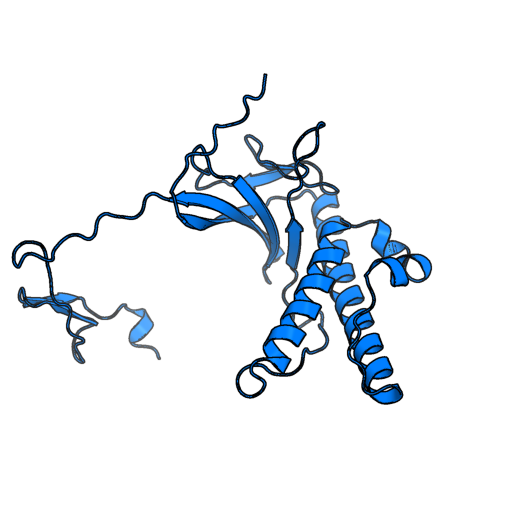ATOM 1692 N N . TYR A 1 208 ? -36.307 -14.100 4.122 1.00 85.75 208 TYR A N 1
ATOM 1693 C CA . TYR A 1 208 ? -36.199 -15.456 4.656 1.00 85.75 208 TYR A CA 1
ATOM 1694 C C . TYR A 1 208 ? -37.474 -15.816 5.424 1.00 85.75 208 TYR A C 1
ATOM 1696 O O . TYR A 1 208 ? -38.215 -14.927 5.857 1.00 85.75 208 TYR A O 1
ATOM 1704 N N . ALA A 1 209 ? -37.693 -17.115 5.606 1.00 88.25 209 ALA A N 1
ATOM 1705 C CA . ALA A 1 209 ? -38.641 -17.681 6.553 1.00 88.25 209 ALA A CA 1
ATOM 1706 C C . ALA A 1 209 ? -37.876 -18.566 7.541 1.00 88.25 209 ALA A C 1
ATOM 1708 O O . ALA A 1 209 ? -37.094 -19.426 7.131 1.00 88.25 209 ALA A O 1
ATOM 1709 N N . ALA A 1 210 ? -38.073 -18.321 8.826 1.00 87.88 210 ALA A N 1
ATOM 1710 C CA . ALA A 1 210 ? -37.538 -19.142 9.892 1.00 87.88 210 ALA A CA 1
ATOM 1711 C C . ALA A 1 210 ? -38.470 -20.330 10.187 1.00 87.88 210 ALA A C 1
ATOM 1713 O O . ALA A 1 210 ? -39.663 -20.301 9.878 1.00 87.88 210 ALA A O 1
ATOM 1714 N N . ASP A 1 211 ? -37.921 -21.380 10.783 1.00 85.31 211 ASP A N 1
ATOM 1715 C CA . ASP A 1 211 ? -38.655 -22.550 11.278 1.00 85.31 211 ASP A CA 1
ATOM 1716 C C . ASP A 1 211 ? -39.635 -22.226 12.417 1.00 85.31 211 ASP A C 1
ATOM 1718 O O . ASP A 1 211 ? -40.644 -22.914 12.566 1.00 85.31 211 ASP A O 1
ATOM 1722 N N . ASP A 1 212 ? -39.405 -21.135 13.150 1.00 82.88 212 ASP A N 1
ATOM 1723 C CA . ASP A 1 212 ? -40.354 -20.557 14.112 1.00 82.88 212 ASP A CA 1
ATOM 1724 C C . ASP A 1 212 ? -41.521 -19.781 13.456 1.00 82.88 212 ASP A C 1
ATOM 1726 O O . ASP A 1 212 ? -42.392 -19.247 14.146 1.00 82.88 212 ASP A O 1
ATOM 1730 N N . GLY A 1 213 ? -41.559 -19.720 12.120 1.00 80.44 213 GLY A N 1
ATOM 1731 C CA . GLY A 1 213 ? -42.575 -19.014 11.341 1.00 80.44 213 GLY A CA 1
ATOM 1732 C C . GLY A 1 213 ? -42.329 -17.511 11.191 1.00 80.44 213 GLY A C 1
ATOM 1733 O O . GLY A 1 213 ? -43.114 -16.835 10.521 1.00 80.44 213 GLY A O 1
ATOM 1734 N N . SER A 1 214 ? -41.255 -16.965 11.769 1.00 85.44 214 SER A N 1
ATOM 1735 C CA . SER A 1 214 ? -40.892 -15.564 11.572 1.00 85.44 214 SER A CA 1
ATOM 1736 C C . SER A 1 214 ? -40.387 -15.311 10.148 1.00 85.44 214 SER A C 1
ATOM 1738 O O . SER A 1 214 ? -39.703 -16.128 9.528 1.00 85.44 214 SER A O 1
ATOM 1740 N N . THR A 1 215 ? -40.740 -14.153 9.594 1.00 88.06 215 THR A N 1
ATOM 1741 C CA . THR A 1 215 ? -40.340 -13.746 8.243 1.00 88.06 215 THR A CA 1
ATOM 1742 C C . THR A 1 215 ? -39.739 -12.354 8.276 1.00 88.06 215 THR A C 1
ATOM 1744 O O . THR A 1 215 ? -40.269 -11.465 8.945 1.00 88.06 215 THR A O 1
ATOM 1747 N N . ALA A 1 216 ? -38.681 -12.130 7.503 1.00 85.12 216 ALA A N 1
ATOM 1748 C CA . ALA A 1 216 ? -38.169 -10.786 7.253 1.00 85.12 216 ALA A CA 1
ATOM 1749 C C . ALA A 1 216 ? -38.488 -10.365 5.823 1.00 85.12 216 ALA A C 1
ATOM 1751 O O . ALA A 1 216 ? -38.297 -11.144 4.895 1.00 85.12 216 ALA A O 1
ATOM 1752 N N . ASP A 1 217 ? -38.923 -9.125 5.620 1.00 84.31 217 ASP A N 1
ATOM 1753 C CA . ASP A 1 217 ? -39.133 -8.605 4.271 1.00 84.31 217 ASP A CA 1
ATOM 1754 C C . ASP A 1 217 ? -37.811 -8.250 3.575 1.00 84.31 217 ASP A C 1
ATOM 1756 O O . ASP A 1 217 ? -36.840 -7.857 4.234 1.00 84.31 217 ASP A O 1
ATOM 1760 N N . PRO A 1 218 ? -37.759 -8.330 2.230 1.00 78.44 218 PRO A N 1
ATOM 1761 C CA . PRO A 1 218 ? -36.596 -7.907 1.466 1.00 78.44 218 PRO A CA 1
ATOM 1762 C C . PRO A 1 218 ? -36.237 -6.449 1.780 1.00 78.44 218 PRO A C 1
ATOM 1764 O O . PRO A 1 218 ? -37.125 -5.583 1.789 1.00 78.44 218 PRO A O 1
ATOM 1767 N N . PRO A 1 219 ? -34.946 -6.131 1.982 1.00 77.62 219 PRO A N 1
ATOM 1768 C CA . PRO A 1 219 ? -34.504 -4.752 2.117 1.00 77.62 219 PRO A CA 1
ATOM 1769 C C . PRO A 1 219 ? -34.998 -3.911 0.935 1.00 77.62 219 PRO A C 1
ATOM 1771 O O . PRO A 1 219 ? -34.977 -4.362 -0.209 1.00 77.62 219 PRO A O 1
ATOM 1774 N N . ARG A 1 220 ? -35.402 -2.658 1.186 1.00 70.44 220 ARG A N 1
ATOM 1775 C CA . ARG A 1 220 ? -36.025 -1.781 0.168 1.00 70.44 220 ARG A CA 1
ATOM 1776 C C . ARG A 1 220 ? -35.229 -1.652 -1.142 1.00 70.44 220 ARG A C 1
ATOM 1778 O O . ARG A 1 220 ? -35.831 -1.432 -2.184 1.00 70.44 220 ARG A O 1
ATOM 1785 N N . TRP A 1 221 ? -33.905 -1.793 -1.099 1.00 69.12 221 TRP A N 1
ATOM 1786 C CA . TRP A 1 221 ? -33.024 -1.698 -2.269 1.00 69.12 221 TRP A CA 1
ATOM 1787 C C . TRP A 1 221 ? -32.989 -2.968 -3.139 1.00 69.12 221 TRP A C 1
ATOM 1789 O O . TRP A 1 221 ? -32.539 -2.900 -4.275 1.00 69.12 221 TRP A O 1
ATOM 1799 N N . MET A 1 222 ? -33.487 -4.107 -2.648 1.00 62.75 222 MET A N 1
ATOM 1800 C CA . MET A 1 222 ? -33.515 -5.376 -3.388 1.00 62.75 222 MET A CA 1
ATOM 1801 C C . MET A 1 222 ? -34.669 -5.444 -4.403 1.00 62.75 222 MET A C 1
ATOM 1803 O O . MET A 1 222 ? -34.623 -6.240 -5.327 1.00 62.75 222 MET A O 1
ATOM 1807 N N . LYS A 1 223 ? -35.684 -4.575 -4.272 1.00 56.31 223 LYS A N 1
ATOM 1808 C CA . LYS A 1 223 ? -36.821 -4.464 -5.209 1.00 56.31 223 LYS A CA 1
ATOM 1809 C C . LYS A 1 223 ? -36.502 -3.665 -6.489 1.00 56.31 223 LYS A C 1
ATOM 1811 O O . LYS A 1 223 ? -37.402 -3.442 -7.289 1.00 56.31 223 LYS A O 1
ATOM 1816 N N . GLN A 1 224 ? -35.272 -3.162 -6.645 1.00 48.78 224 GLN A N 1
ATOM 1817 C CA . GLN A 1 224 ? -34.866 -2.258 -7.737 1.00 48.78 224 GLN A CA 1
ATOM 1818 C C . GLN A 1 224 ? -33.754 -2.823 -8.643 1.00 48.78 224 GLN A C 1
ATOM 1820 O O . GLN A 1 224 ? -33.191 -2.078 -9.442 1.00 48.78 224 GLN A O 1
ATOM 1825 N N . SER A 1 225 ? -33.399 -4.103 -8.505 1.00 41.19 225 SER A N 1
ATOM 1826 C CA . SER A 1 225 ? -32.474 -4.820 -9.403 1.00 41.19 225 SER A CA 1
ATOM 1827 C C . SER A 1 225 ? -33.230 -5.887 -10.174 1.00 41.19 225 SER A C 1
ATOM 1829 O O . SER A 1 225 ? -32.855 -6.104 -11.344 1.00 41.19 225 SER A O 1
#

Radius of gyration: 22.91 Å; chains: 1; bounding box: 61×49×55 Å

Foldseek 3Di:
DPDDDPPPPDFDKDKDKDKWFWDADPVLLVLLVLLLVLLLVLLQVQLVVQVVCCVVPVDGDGDQSVVCCVVPVSNVLHDPQQSRVSSVVQVVLVVVCVVCVPVHPHDDRDDPVPDWSKTKGFWDQDPVGIQWDDDPAAIAHNNRGGIGIDGPDDDDPQWAFTMWMWTADPVRTIMIMTMTIHGDDDPDPDDDDPVNDWDWADDPQFRTAIPVRDTHHDDPCVVPD